Protein AF-A0A8X8BJ90-F1 (afdb_monomer_lite)

Foldseek 3Di:
DDDPCVVQPQPALCSDPPPVVVSVVLLVVLLVVLQVVCVVVVAGDDSLQSSVLSVVQSSDSVSSNVQSVVQVVVDPPDDSPRDGDDDPVLVLLLVVLVVLLPDLDVVVPPCPPSCVVCLPPCLVVSLVNNLVVDDPVVNVVLVVLSVVLVVVSVVDPDNSVSVSVSSNVSSVVSVVVVVVVVVVVVD

InterPro domains:
  IPR008921 DNA polymerase III, clamp loader complex, gamma/delta/delta subunit, C-terminal [SSF48019] (87-175)
  IPR050238 DNA Replication and Repair Clamp Loader Complex [PTHR11669] (29-159)

Radius of gyration: 20.3 Å; chains: 1; bounding box: 44×33×65 Å

Secondary structure (DSSP, 8-state):
---HHHHH--SSGGG-SS-HHHHHHHHHHHHHHHHHHHHHTT----HHHHHHHHHHTTT-HHHHHHHHHHHHHH-SS--TT---PPPHHHHHHHHHHHHHHH---GGGG--HHHHTTTTTT-HHHHHHHHHHTS-HHHHHHHHHHHHHHHHHHHHSS-HHHHHHHHHHHHHHHHHHHHHHHHHHH--

Organism: Polypterus senegalus (NCBI:txid55291)

Structure (mmCIF, N/CA/C/O back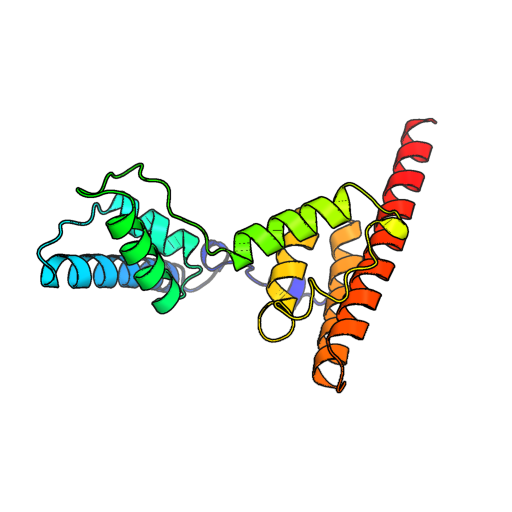bone):
data_AF-A0A8X8BJ90-F1
#
_entry.id   AF-A0A8X8BJ90-F1
#
loop_
_atom_site.group_PDB
_atom_site.id
_atom_site.type_symbol
_atom_site.label_atom_id
_atom_site.label_alt_id
_atom_site.label_comp_id
_atom_site.label_asym_id
_atom_site.label_entity_id
_atom_site.label_seq_id
_atom_site.pdbx_PDB_ins_code
_atom_site.Cartn_x
_atom_site.Cartn_y
_atom_site.Cartn_z
_atom_site.occupancy
_atom_site.B_iso_or_equiv
_atom_site.auth_seq_id
_atom_site.auth_comp_id
_atom_site.auth_asym_id
_atom_site.auth_atom_id
_atom_site.pdbx_PDB_model_num
ATOM 1 N N . MET A 1 1 ? 1.076 -14.242 -24.450 1.00 49.28 1 MET A N 1
ATOM 2 C CA . MET A 1 1 ? -0.286 -14.786 -24.260 1.00 49.28 1 MET A CA 1
ATOM 3 C C . MET A 1 1 ? -0.690 -14.531 -22.820 1.00 49.28 1 MET A C 1
ATOM 5 O O . MET A 1 1 ? -0.080 -15.107 -21.932 1.00 49.28 1 MET A O 1
ATOM 9 N N . SER A 1 2 ? -1.632 -13.627 -22.569 1.00 49.62 2 SER A N 1
ATOM 10 C CA . SER A 1 2 ? -2.204 -13.421 -21.234 1.00 49.62 2 SER A CA 1
ATOM 11 C C . SER A 1 2 ? -3.100 -14.613 -20.890 1.00 49.62 2 SER A C 1
ATOM 13 O O . SER A 1 2 ? -4.005 -14.954 -21.652 1.00 49.62 2 SER A O 1
ATOM 15 N N . LEU A 1 3 ? -2.819 -15.288 -19.773 1.00 67.62 3 LEU A N 1
ATOM 16 C CA . LEU A 1 3 ? -3.630 -16.409 -19.301 1.00 67.62 3 LEU A CA 1
ATOM 17 C C . LEU A 1 3 ? -5.024 -15.895 -18.919 1.00 67.62 3 LEU A C 1
ATOM 19 O O . LEU A 1 3 ? -5.152 -14.839 -18.302 1.00 67.62 3 LEU A O 1
ATOM 23 N N . TRP A 1 4 ? -6.076 -16.655 -19.237 1.00 61.47 4 TRP A N 1
ATOM 24 C CA . TRP A 1 4 ? -7.451 -16.304 -18.848 1.00 61.47 4 TRP A CA 1
ATOM 25 C C . TRP A 1 4 ? -7.584 -16.082 -17.334 1.00 61.47 4 TRP A C 1
ATOM 27 O O . TRP A 1 4 ? -8.343 -15.214 -16.910 1.00 61.47 4 TRP A O 1
ATOM 37 N N . LEU A 1 5 ? -6.787 -16.793 -16.527 1.00 53.03 5 LEU A N 1
ATOM 38 C CA . LEU A 1 5 ? -6.726 -16.592 -15.080 1.00 53.03 5 LEU A CA 1
ATOM 39 C C . LEU A 1 5 ? -6.325 -15.164 -14.687 1.00 53.03 5 LEU A C 1
ATOM 41 O O . LEU A 1 5 ? -6.884 -14.643 -13.731 1.00 53.03 5 LEU A O 1
ATOM 45 N N . ASP A 1 6 ? -5.412 -14.510 -15.409 1.00 55.94 6 ASP A N 1
ATOM 46 C CA . ASP A 1 6 ? -4.979 -13.147 -15.072 1.00 55.94 6 ASP A CA 1
ATOM 47 C C . ASP A 1 6 ? -6.008 -12.090 -15.487 1.00 55.94 6 ASP A C 1
ATOM 49 O O . ASP A 1 6 ? -6.094 -11.036 -14.861 1.00 55.94 6 ASP A O 1
ATOM 53 N N . LYS A 1 7 ? -6.848 -12.389 -16.488 1.00 56.25 7 LYS A N 1
ATOM 54 C CA . LYS A 1 7 ? -7.944 -11.504 -16.914 1.00 56.25 7 LYS A CA 1
ATOM 55 C C . LYS A 1 7 ? -9.068 -11.423 -15.876 1.00 56.25 7 LYS A C 1
ATOM 57 O O . LYS A 1 7 ? -9.660 -10.361 -15.712 1.00 56.25 7 LYS A O 1
ATOM 62 N N . TYR A 1 8 ? -9.347 -12.526 -15.182 1.00 59.50 8 TYR A N 1
ATOM 63 C CA . TYR A 1 8 ? -10.431 -12.629 -14.196 1.00 59.50 8 TYR A CA 1
ATOM 64 C C . TYR A 1 8 ? -9.933 -12.713 -12.746 1.00 59.50 8 TYR A C 1
ATOM 66 O O . TYR A 1 8 ? -10.734 -12.904 -11.835 1.00 59.50 8 TYR A O 1
ATOM 74 N N . ARG A 1 9 ? -8.624 -12.562 -12.496 1.00 56.19 9 ARG A N 1
ATOM 75 C CA . ARG A 1 9 ? -8.073 -12.568 -11.137 1.00 56.19 9 ARG A CA 1
ATOM 76 C C . ARG A 1 9 ? -8.609 -11.356 -10.362 1.00 56.19 9 ARG A C 1
ATOM 78 O O . ARG A 1 9 ? -8.292 -10.215 -10.716 1.00 56.19 9 ARG A O 1
ATOM 85 N N . PRO A 1 10 ? -9.345 -11.555 -9.258 1.00 55.38 10 PRO A N 1
ATOM 86 C CA . PRO A 1 10 ? -9.803 -10.442 -8.449 1.00 55.38 10 PRO A CA 1
ATOM 87 C C . PRO A 1 10 ? -8.606 -9.792 -7.741 1.00 55.38 10 PRO A C 1
ATOM 89 O O . PRO A 1 10 ? -8.021 -10.342 -6.813 1.00 55.38 10 PRO A O 1
ATOM 92 N N . SER A 1 11 ? -8.245 -8.582 -8.173 1.00 59.50 11 SER A N 1
ATOM 93 C CA . SER A 1 11 ? -7.161 -7.766 -7.589 1.00 59.50 11 SER A CA 1
ATOM 94 C C . SER A 1 11 ? -7.493 -7.223 -6.193 1.00 59.50 11 SER A C 1
ATOM 96 O O . SER A 1 11 ? -6.659 -6.619 -5.524 1.00 59.50 11 SER A O 1
ATOM 98 N N . SER A 1 12 ? -8.729 -7.404 -5.734 1.00 55.41 12 SER A N 1
ATOM 99 C CA . SER A 1 12 ? -9.211 -6.982 -4.422 1.00 55.41 12 SER A CA 1
ATOM 100 C C . SER A 1 12 ? -10.430 -7.812 -4.044 1.00 55.41 12 SER A C 1
ATOM 102 O O . SER A 1 12 ? -11.182 -8.231 -4.919 1.00 55.41 12 SER A O 1
ATOM 104 N N . LEU A 1 13 ? -10.680 -7.989 -2.744 1.00 56.53 13 LEU A N 1
ATOM 105 C CA . LEU A 1 13 ? -11.839 -8.753 -2.263 1.00 56.53 13 LEU A CA 1
ATOM 106 C C . LEU A 1 13 ? -13.190 -8.139 -2.695 1.00 56.53 13 LEU A C 1
ATOM 108 O O . LEU A 1 13 ? -14.177 -8.848 -2.811 1.00 56.53 13 LEU A O 1
ATOM 112 N N . ASN A 1 14 ? -13.223 -6.838 -3.008 1.00 58.38 14 ASN A N 1
ATOM 113 C CA . ASN A 1 14 ? -14.400 -6.170 -3.583 1.00 58.38 14 ASN A CA 1
ATOM 114 C C . ASN A 1 14 ? -14.698 -6.594 -5.032 1.00 58.38 14 ASN A C 1
ATOM 116 O O . ASN A 1 14 ? -15.817 -6.414 -5.497 1.00 58.38 14 ASN A O 1
ATOM 120 N N . LYS A 1 15 ? -13.694 -7.115 -5.745 1.00 61.72 15 LYS A N 1
ATOM 121 C CA . LYS A 1 15 ? -13.803 -7.615 -7.121 1.00 61.72 15 LYS A CA 1
ATOM 122 C C . LYS A 1 15 ? -13.999 -9.132 -7.166 1.00 61.72 15 LYS A C 1
ATOM 124 O O . LYS A 1 15 ? -13.973 -9.698 -8.249 1.00 61.72 15 LYS A O 1
ATOM 129 N N . LEU A 1 16 ? -14.129 -9.798 -6.010 1.00 61.66 16 LEU A N 1
ATOM 130 C CA . LEU A 1 16 ? -14.478 -11.213 -5.985 1.00 61.66 16 LEU A CA 1
ATOM 131 C C . LEU A 1 16 ? -15.931 -11.370 -6.445 1.00 61.66 16 LEU A C 1
ATOM 133 O O . LEU A 1 16 ? -16.857 -10.820 -5.844 1.00 61.66 16 LEU A O 1
ATOM 137 N N . ASP A 1 17 ? -16.126 -12.172 -7.484 1.00 60.16 17 ASP A N 1
ATOM 138 C CA . ASP A 1 17 ? -17.463 -12.539 -7.947 1.00 60.16 17 ASP A CA 1
ATOM 139 C C . ASP A 1 17 ? -18.152 -13.520 -6.978 1.00 60.16 17 ASP A C 1
ATOM 141 O O . ASP A 1 17 ? -19.380 -13.567 -6.908 1.00 60.16 17 ASP A O 1
ATOM 145 N N . TYR A 1 18 ? -17.365 -14.235 -6.163 1.00 59.81 18 TYR A N 1
ATOM 146 C CA . TYR A 1 18 ? -17.792 -15.276 -5.224 1.00 59.81 18 TYR A CA 1
ATOM 147 C C . TYR A 1 18 ? -17.469 -14.909 -3.758 1.00 59.81 18 TYR A C 1
ATOM 149 O O . TYR A 1 18 ? -16.575 -14.117 -3.491 1.00 59.81 18 TYR A O 1
ATOM 157 N N . HIS A 1 19 ? -18.204 -15.450 -2.778 1.00 67.62 19 HIS A N 1
ATOM 158 C CA . HIS A 1 19 ? -17.974 -15.222 -1.332 1.00 67.62 19 HIS A CA 1
ATOM 159 C C . HIS A 1 19 ? -17.880 -13.746 -0.869 1.00 67.62 19 HIS A C 1
ATOM 161 O O . HIS A 1 19 ? -17.149 -13.402 0.065 1.00 67.62 19 HIS A O 1
ATOM 167 N N . LYS A 1 20 ? -18.687 -12.862 -1.469 1.00 74.62 20 LYS A N 1
ATOM 168 C CA . LYS A 1 20 ? -18.786 -11.431 -1.105 1.00 74.62 20 LYS A CA 1
ATOM 169 C C . LYS A 1 20 ? -19.107 -11.204 0.377 1.00 74.62 20 LYS A C 1
ATOM 171 O O . LYS A 1 20 ? -18.641 -10.243 0.984 1.00 74.62 20 LYS A O 1
ATOM 176 N N . GLU A 1 21 ? -19.875 -12.111 0.968 1.00 76.81 21 GLU A N 1
ATOM 177 C CA . GLU A 1 21 ? -20.256 -12.047 2.375 1.00 76.81 21 GLU A CA 1
ATOM 178 C C . GLU A 1 21 ? -19.061 -12.286 3.305 1.00 76.81 21 GLU A C 1
ATOM 180 O O . GLU A 1 21 ? -18.802 -11.473 4.188 1.00 76.81 21 GLU A O 1
ATOM 185 N N . GLN A 1 22 ? -18.256 -13.319 3.040 1.00 77.56 22 GLN A N 1
ATOM 186 C CA . GLN A 1 22 ? -17.024 -13.600 3.789 1.00 77.56 22 GLN A CA 1
ATOM 187 C C . GLN A 1 22 ? -16.021 -12.448 3.650 1.00 77.56 22 GLN A C 1
ATOM 189 O O . GLN A 1 22 ? -15.342 -12.071 4.606 1.00 77.56 22 GLN A O 1
ATOM 194 N N . ALA A 1 23 ? -15.970 -11.835 2.465 1.00 72.75 23 ALA A N 1
ATOM 195 C CA . ALA A 1 23 ? -15.141 -10.669 2.217 1.00 72.75 23 ALA A CA 1
ATOM 196 C C . ALA A 1 23 ? -15.540 -9.450 3.059 1.00 72.75 23 ALA A C 1
ATOM 198 O O . ALA A 1 23 ? -14.677 -8.749 3.594 1.00 72.75 23 ALA A O 1
ATOM 199 N N . SER A 1 24 ? -16.846 -9.221 3.196 1.00 77.69 24 SER A N 1
ATOM 200 C CA . SER A 1 24 ? -17.405 -8.191 4.069 1.00 77.69 24 SER A CA 1
ATOM 201 C C . SER A 1 24 ? -17.147 -8.513 5.545 1.00 77.69 24 SER A C 1
ATOM 203 O O . SER A 1 24 ? -16.663 -7.666 6.296 1.00 77.69 24 SER A O 1
ATOM 205 N N . GLN A 1 25 ? -17.363 -9.769 5.948 1.00 82.12 25 GLN A N 1
ATOM 206 C CA . GLN A 1 25 ? -17.135 -10.242 7.314 1.00 82.12 25 GLN A CA 1
ATOM 207 C C . GLN A 1 25 ? -15.684 -10.040 7.763 1.00 82.12 25 GLN A C 1
ATOM 209 O O . GLN A 1 25 ? -15.459 -9.571 8.874 1.00 82.12 25 GLN A O 1
ATOM 214 N N . LEU A 1 26 ? -14.698 -10.307 6.901 1.00 79.19 26 LEU A N 1
ATOM 215 C CA . LEU A 1 26 ? -13.279 -10.083 7.206 1.00 79.19 26 LEU A CA 1
ATOM 216 C C . LEU A 1 26 ? -12.955 -8.610 7.491 1.00 79.19 26 LEU A C 1
ATOM 218 O O . LEU A 1 26 ? -12.192 -8.314 8.410 1.00 79.19 26 LEU A O 1
ATOM 222 N N . LYS A 1 27 ? -13.544 -7.674 6.738 1.00 79.75 27 LYS A N 1
ATOM 223 C CA . LYS A 1 27 ? -13.377 -6.234 7.001 1.00 79.75 27 LYS A CA 1
ATOM 224 C C . LYS A 1 27 ? -14.023 -5.827 8.322 1.00 79.75 27 LYS A C 1
ATOM 226 O O . LYS A 1 27 ? -13.410 -5.111 9.115 1.00 79.75 27 LYS A O 1
ATOM 231 N N . ASN A 1 28 ? -15.233 -6.323 8.569 1.00 85.56 28 ASN A N 1
ATOM 232 C CA . ASN A 1 28 ? -15.963 -6.056 9.805 1.00 85.56 28 ASN A CA 1
ATOM 233 C C . ASN A 1 28 ? -15.217 -6.617 11.019 1.00 85.56 28 ASN A C 1
ATOM 235 O O . ASN A 1 28 ? -15.138 -5.943 12.041 1.00 85.56 28 ASN A O 1
ATOM 239 N N . LEU A 1 29 ? -14.588 -7.788 10.886 1.00 88.25 29 LEU A N 1
ATOM 240 C CA . LEU A 1 29 ? -13.803 -8.410 11.946 1.00 88.25 29 LEU A CA 1
ATOM 241 C C . LEU A 1 29 ? -12.641 -7.517 12.395 1.00 88.25 29 LEU A C 1
ATOM 243 O O . LEU A 1 29 ? -12.452 -7.336 13.595 1.00 88.25 29 LEU A O 1
ATOM 247 N N . ILE A 1 30 ? -11.897 -6.915 11.459 1.00 88.19 30 ILE A N 1
ATOM 248 C CA . ILE A 1 30 ? -10.813 -5.978 11.800 1.00 88.19 30 ILE A CA 1
ATOM 249 C C . ILE A 1 30 ? -11.376 -4.781 12.577 1.00 88.19 30 ILE A C 1
ATOM 251 O O . ILE A 1 30 ? -10.828 -4.424 13.617 1.00 88.19 30 ILE A O 1
ATOM 255 N N . CYS A 1 31 ? -12.503 -4.213 12.138 1.00 89.94 31 CYS A N 1
ATOM 256 C CA . CYS A 1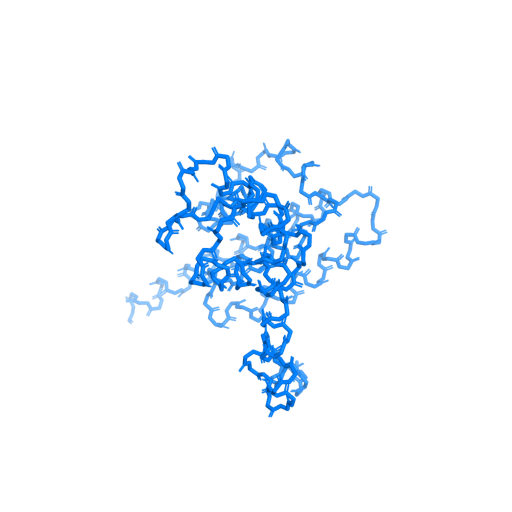 31 ? -13.160 -3.110 12.845 1.00 89.94 31 CYS A CA 1
ATOM 257 C C . CYS A 1 31 ? -13.573 -3.513 14.270 1.00 89.94 31 CYS A C 1
ATOM 259 O O . CYS A 1 31 ? -13.305 -2.785 15.224 1.00 89.94 3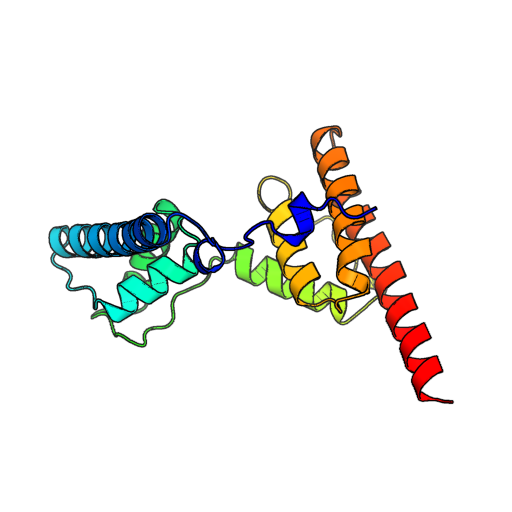1 CYS A O 1
ATOM 261 N N . THR A 1 32 ? -14.180 -4.693 14.436 1.00 89.62 32 THR A N 1
ATOM 262 C CA . THR A 1 32 ? -14.578 -5.225 15.745 1.00 89.62 32 THR A CA 1
ATOM 263 C C . THR A 1 32 ? -13.373 -5.429 16.659 1.00 89.62 32 THR A C 1
ATOM 265 O O . THR A 1 32 ? -13.435 -5.072 17.834 1.00 89.62 32 THR A O 1
ATOM 268 N N . VAL A 1 33 ? -12.264 -5.961 16.136 1.00 92.00 33 VAL A N 1
ATOM 269 C CA . VAL A 1 33 ? -11.030 -6.141 16.911 1.00 92.00 33 VAL A CA 1
ATOM 270 C C . VAL A 1 33 ? -10.464 -4.792 17.354 1.00 92.00 33 VAL A C 1
ATOM 272 O O . VAL A 1 33 ? -10.166 -4.643 18.535 1.00 92.00 33 VAL A O 1
ATOM 275 N N . LEU A 1 34 ? -10.385 -3.800 16.461 1.00 89.94 34 LEU A N 1
ATOM 276 C CA . LEU A 1 34 ? -9.911 -2.452 16.800 1.00 89.94 34 LEU A CA 1
ATOM 277 C C . LEU A 1 34 ? -10.763 -1.815 17.904 1.00 89.94 34 LEU A C 1
ATOM 279 O O . LEU A 1 34 ? -10.230 -1.372 18.918 1.00 89.94 34 LEU A O 1
ATOM 283 N N . ILE A 1 35 ? -12.091 -1.849 17.759 1.00 90.12 35 ILE A N 1
ATOM 284 C CA . ILE A 1 35 ? -13.022 -1.312 18.759 1.00 90.12 35 ILE A CA 1
ATOM 285 C C . ILE A 1 35 ? -12.855 -2.032 20.102 1.00 90.12 35 ILE A C 1
ATOM 287 O O . ILE A 1 35 ? -12.844 -1.386 21.147 1.00 90.12 35 ILE A O 1
ATOM 291 N N . ASN A 1 36 ? -12.709 -3.358 20.099 1.00 91.88 36 ASN A N 1
ATOM 292 C CA . ASN A 1 36 ? -12.531 -4.133 21.325 1.00 91.88 36 ASN A CA 1
ATOM 293 C C . ASN A 1 36 ? -11.204 -3.823 22.027 1.00 91.88 36 ASN A C 1
ATOM 295 O O . ASN A 1 36 ? -11.179 -3.755 23.253 1.00 91.88 36 ASN A O 1
ATOM 299 N N . VAL A 1 37 ? -10.117 -3.628 21.276 1.00 91.25 37 VAL A N 1
ATOM 300 C CA . VAL A 1 37 ? -8.816 -3.236 21.837 1.00 91.25 37 VAL A CA 1
ATOM 301 C C . VAL A 1 37 ? -8.898 -1.830 22.430 1.00 91.25 37 VAL A C 1
ATOM 303 O O . VAL A 1 37 ? -8.544 -1.652 23.590 1.00 91.25 37 VAL A O 1
ATOM 306 N N . CYS A 1 38 ? -9.465 -0.859 21.709 1.00 88.88 38 CYS A N 1
ATOM 307 C CA . CYS A 1 38 ? -9.659 0.493 22.237 1.00 88.88 38 CYS A CA 1
ATOM 308 C C . CYS A 1 38 ? -10.536 0.502 23.496 1.00 88.88 38 CYS A C 1
ATOM 310 O O . CYS A 1 38 ? -10.175 1.145 24.475 1.00 88.88 38 CYS A O 1
ATOM 312 N N . LYS A 1 39 ? -11.630 -0.273 23.519 1.00 90.56 39 LYS A N 1
ATOM 313 C CA . LYS A 1 39 ? -12.489 -0.415 24.707 1.00 90.56 39 LYS A CA 1
ATOM 314 C C . LYS A 1 39 ? -11.734 -0.964 25.918 1.00 90.56 39 LYS A C 1
ATOM 316 O O . LYS A 1 39 ? -11.974 -0.494 27.025 1.00 90.56 39 LYS A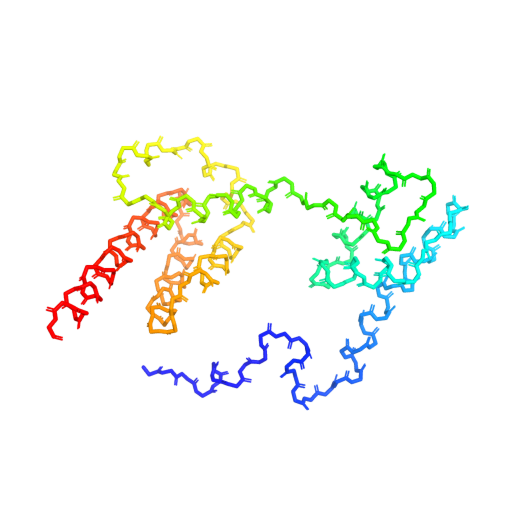 O 1
ATOM 321 N N . LYS A 1 40 ? -10.838 -1.941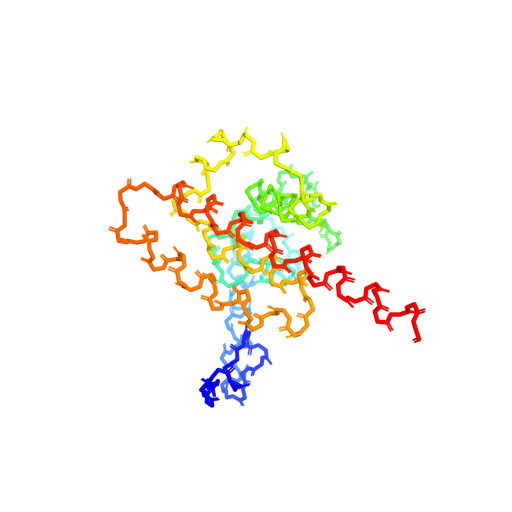 25.727 1.00 90.25 40 LYS A N 1
ATOM 322 C CA . LYS A 1 40 ? -9.998 -2.490 26.810 1.00 90.25 40 LYS A CA 1
ATOM 323 C C . LYS A 1 40 ? -9.028 -1.453 27.378 1.00 90.25 40 LYS A C 1
ATOM 325 O O . LYS A 1 40 ? -8.777 -1.469 28.574 1.00 90.25 40 LYS A O 1
ATOM 330 N N . GLU A 1 41 ? -8.562 -0.536 26.540 1.00 88.69 41 GLU A N 1
ATOM 331 C CA . GLU A 1 41 ? -7.718 0.602 26.927 1.00 88.69 41 GLU A CA 1
ATOM 332 C C . GLU A 1 41 ? -8.527 1.814 27.438 1.00 88.69 41 GLU A C 1
ATOM 334 O O . GLU A 1 41 ? -7.967 2.879 27.685 1.00 88.69 41 GLU A O 1
ATOM 339 N N . GLY A 1 42 ? -9.855 1.698 27.578 1.00 86.62 42 GLY A N 1
ATOM 340 C CA . GLY A 1 42 ? -10.725 2.796 28.021 1.00 86.62 42 GLY A CA 1
ATOM 341 C C . GLY A 1 42 ? -10.946 3.900 26.977 1.00 86.62 42 GLY A C 1
ATOM 342 O O . GLY A 1 42 ? -11.418 4.985 27.309 1.00 86.62 42 GLY A O 1
ATOM 343 N N . LEU A 1 43 ? -10.621 3.637 25.710 1.00 87.56 43 LEU A N 1
ATOM 344 C CA . LEU A 1 43 ? -10.733 4.573 24.594 1.00 87.56 43 LEU A CA 1
ATOM 345 C C . LEU A 1 43 ? -11.979 4.274 23.744 1.00 87.56 43 LEU A C 1
ATOM 347 O O . LEU A 1 43 ? -12.317 3.120 23.478 1.00 87.56 43 LEU A O 1
ATOM 351 N N . SER A 1 44 ? -12.637 5.325 23.249 1.00 87.31 44 SER A N 1
ATOM 352 C CA . SER A 1 44 ? -13.765 5.202 22.317 1.00 87.31 44 SER A CA 1
ATOM 353 C C . SER A 1 44 ? -13.307 5.480 20.888 1.00 87.31 44 SER A C 1
ATOM 355 O O . SER A 1 44 ? -13.012 6.624 20.547 1.00 87.31 44 SER A O 1
ATOM 357 N N . LEU A 1 45 ? -13.230 4.436 20.058 1.00 87.12 45 LEU A N 1
ATOM 358 C CA . LEU A 1 45 ? -12.868 4.545 18.643 1.00 87.12 45 LEU A CA 1
ATOM 359 C C . LEU A 1 45 ? -14.132 4.722 17.777 1.00 87.12 45 LEU A C 1
ATOM 361 O O . LEU A 1 45 ? -14.990 3.833 17.789 1.00 87.12 45 LEU A O 1
ATOM 365 N N . PRO A 1 46 ? -14.251 5.811 16.993 1.00 91.00 46 PRO A N 1
ATOM 366 C CA . PRO A 1 46 ? -15.346 5.992 16.045 1.00 91.00 46 PRO A CA 1
ATOM 367 C C . PRO A 1 46 ? -15.378 4.883 14.985 1.00 91.00 46 PRO A C 1
ATOM 369 O O . PRO A 1 46 ? -14.342 4.506 14.433 1.00 91.00 46 PRO A O 1
ATOM 372 N N . ALA A 1 47 ? -16.576 4.396 14.647 1.00 88.62 47 ALA A N 1
ATOM 373 C CA . ALA A 1 47 ? -16.751 3.326 13.660 1.00 88.62 47 ALA A CA 1
ATOM 374 C C . ALA A 1 47 ? -16.237 3.716 12.261 1.00 88.62 47 ALA A C 1
ATOM 376 O O . ALA A 1 47 ? -15.625 2.893 11.580 1.00 88.62 47 ALA A O 1
ATOM 377 N N . GLU A 1 48 ? -16.417 4.979 11.864 1.00 89.88 48 GLU A N 1
ATOM 378 C CA . GLU A 1 48 ? -15.916 5.503 10.587 1.00 89.88 48 GLU A CA 1
ATOM 379 C C . GLU A 1 48 ? -14.385 5.454 10.509 1.00 89.88 48 GLU A C 1
ATOM 381 O O . GLU A 1 48 ? -13.826 4.994 9.512 1.00 89.88 48 GLU A O 1
ATOM 386 N N . LEU A 1 49 ? -13.692 5.838 11.589 1.00 88.81 49 LEU A N 1
ATOM 387 C CA . LEU A 1 49 ? -12.232 5.762 11.651 1.00 88.81 49 LEU A CA 1
ATOM 388 C C . LEU A 1 49 ? -11.754 4.301 11.627 1.00 88.81 49 LEU A C 1
ATOM 390 O O . LEU A 1 49 ? -10.827 3.968 10.890 1.00 88.81 49 LEU A O 1
ATOM 394 N N . ALA A 1 50 ? -12.424 3.405 12.359 1.00 89.88 50 ALA A N 1
ATOM 395 C CA . ALA A 1 50 ? -12.111 1.974 12.342 1.00 89.88 50 ALA A CA 1
ATOM 396 C C . ALA A 1 50 ? -12.235 1.372 10.931 1.00 89.88 50 ALA A C 1
ATOM 398 O O . ALA A 1 50 ? -11.378 0.589 10.514 1.00 89.88 50 ALA A O 1
ATOM 399 N N . LYS A 1 51 ? -13.262 1.778 10.174 1.00 89.69 51 LYS A N 1
ATOM 400 C CA . LYS A 1 51 ? -13.469 1.351 8.787 1.00 89.69 51 LYS A CA 1
ATOM 401 C C . LYS A 1 51 ? -12.371 1.876 7.861 1.00 89.69 51 LYS A C 1
ATOM 403 O O . LYS A 1 51 ? -11.803 1.088 7.106 1.00 89.69 51 LYS A O 1
ATOM 408 N N . LYS A 1 52 ? -12.008 3.161 7.972 1.00 89.50 52 LYS A N 1
ATOM 409 C CA . LYS A 1 52 ? -10.892 3.759 7.216 1.00 89.50 52 LYS A CA 1
ATOM 410 C C . LYS A 1 52 ? -9.568 3.026 7.495 1.00 89.50 52 LYS A C 1
ATOM 412 O O . LYS A 1 52 ? -8.844 2.689 6.557 1.00 89.50 52 LYS A O 1
ATOM 417 N N . ILE A 1 53 ? -9.272 2.702 8.760 1.00 88.50 53 ILE A N 1
ATOM 418 C CA . ILE A 1 53 ? -8.075 1.929 9.145 1.00 88.50 53 ILE A CA 1
ATOM 419 C C . ILE A 1 53 ? -8.133 0.510 8.569 1.00 88.50 53 ILE A C 1
ATOM 421 O O . ILE A 1 53 ? -7.149 0.032 8.002 1.00 88.50 53 ILE A O 1
ATOM 425 N N . ALA A 1 54 ? -9.278 -0.171 8.666 1.00 88.94 54 ALA A N 1
ATOM 426 C CA . ALA A 1 54 ? -9.442 -1.513 8.114 1.00 88.94 54 ALA A CA 1
ATOM 427 C C . ALA A 1 54 ? -9.200 -1.540 6.594 1.00 88.94 54 ALA A C 1
ATOM 429 O O . ALA A 1 54 ? -8.542 -2.457 6.098 1.00 88.94 54 ALA A O 1
ATOM 430 N N . GLU A 1 55 ? -9.652 -0.517 5.866 1.00 86.38 55 GLU A N 1
ATOM 431 C CA . GLU A 1 55 ? -9.408 -0.366 4.429 1.00 86.38 55 GLU A CA 1
ATOM 432 C C . GLU A 1 55 ? -7.930 -0.077 4.113 1.00 86.38 55 GLU A C 1
ATOM 434 O O . GLU A 1 55 ? -7.329 -0.824 3.335 1.00 86.38 55 GLU A O 1
ATOM 439 N N . LYS A 1 56 ? -7.305 0.917 4.768 1.00 85.31 56 LYS A N 1
ATOM 440 C CA . LYS A 1 56 ? -5.877 1.256 4.568 1.00 85.31 56 LYS A CA 1
ATOM 441 C C . LYS A 1 56 ? -4.915 0.136 4.992 1.00 85.31 56 LYS A C 1
ATOM 443 O O . LYS A 1 56 ? -3.822 0.001 4.439 1.00 85.31 56 LYS A O 1
ATOM 448 N N . SER A 1 57 ? -5.301 -0.699 5.957 1.00 84.31 57 SER A N 1
ATOM 449 C CA . SER A 1 57 ? -4.460 -1.796 6.455 1.00 84.31 57 SER A CA 1
ATOM 450 C C . SER A 1 57 ? -4.242 -2.927 5.442 1.00 84.31 57 SER A C 1
ATOM 452 O O . SER A 1 57 ? -3.405 -3.801 5.670 1.00 84.31 57 SER A O 1
ATOM 454 N N . GLY A 1 58 ? -5.009 -2.971 4.345 1.00 80.38 58 GLY A N 1
ATOM 455 C CA . GLY A 1 58 ? -4.884 -4.020 3.328 1.00 80.38 58 GLY A CA 1
ATOM 456 C C . GLY A 1 58 ? -5.276 -5.420 3.816 1.00 80.38 58 GLY A C 1
ATOM 457 O O . GLY A 1 58 ? -4.919 -6.408 3.171 1.00 80.38 58 GLY A O 1
ATOM 458 N N . ARG A 1 59 ? -6.048 -5.513 4.912 1.00 78.69 59 ARG A N 1
ATOM 459 C CA . ARG A 1 59 ? -6.396 -6.748 5.650 1.00 78.69 59 ARG A CA 1
ATOM 460 C C . ARG A 1 59 ? -5.251 -7.322 6.495 1.00 78.69 59 ARG A C 1
ATOM 462 O O . ARG A 1 59 ? -5.297 -8.488 6.878 1.00 78.69 59 ARG A O 1
ATOM 469 N N . ASN A 1 60 ? -4.239 -6.518 6.817 1.00 83.06 60 ASN A N 1
ATOM 470 C CA . ASN A 1 60 ? -3.202 -6.889 7.773 1.00 83.06 60 ASN A CA 1
ATOM 471 C C . ASN A 1 60 ? -3.572 -6.368 9.169 1.00 83.06 60 ASN A C 1
ATOM 473 O O . ASN A 1 60 ? -3.494 -5.170 9.439 1.00 83.06 60 ASN A O 1
ATOM 477 N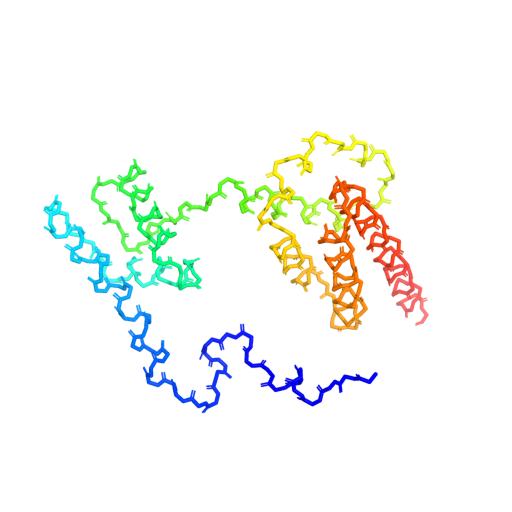 N . LEU A 1 61 ? -3.958 -7.277 10.070 1.00 85.81 61 LEU A N 1
ATOM 478 C CA . LEU A 1 61 ? -4.400 -6.915 11.419 1.00 85.81 61 LEU A CA 1
ATOM 479 C C . LEU A 1 61 ? -3.298 -6.232 12.243 1.00 85.81 61 LEU A C 1
ATOM 481 O O . LEU A 1 61 ? -3.578 -5.288 12.977 1.00 85.81 61 LEU A O 1
ATOM 485 N N . ARG A 1 62 ? -2.040 -6.666 12.097 1.00 86.06 62 ARG A N 1
ATOM 486 C CA . ARG A 1 62 ? -0.908 -6.038 12.792 1.00 86.06 62 ARG A CA 1
ATOM 487 C C . ARG A 1 62 ? -0.717 -4.601 12.315 1.00 86.06 62 ARG A C 1
ATOM 489 O O . ARG A 1 62 ? -0.573 -3.704 13.139 1.00 86.06 62 ARG A O 1
ATOM 496 N N . LYS A 1 63 ? -0.779 -4.383 10.997 1.00 85.12 63 LYS A N 1
ATOM 497 C CA . LYS A 1 63 ? -0.724 -3.043 10.398 1.00 85.12 63 LYS A CA 1
ATOM 498 C C . LYS A 1 63 ? -1.878 -2.168 10.901 1.00 85.12 63 LYS A C 1
ATOM 500 O O . LYS A 1 63 ? -1.640 -1.033 11.290 1.00 85.12 63 LYS A O 1
ATOM 505 N N . ALA A 1 64 ? -3.097 -2.709 10.961 1.00 88.50 64 ALA A N 1
ATOM 506 C CA . ALA A 1 64 ? -4.273 -1.996 11.464 1.00 88.50 64 ALA A CA 1
ATOM 507 C C . ALA A 1 64 ? -4.117 -1.545 12.929 1.00 88.50 64 ALA A C 1
ATOM 509 O O . ALA A 1 64 ? -4.435 -0.405 13.255 1.00 88.50 64 ALA A O 1
ATOM 510 N N . LEU A 1 65 ? -3.602 -2.417 13.804 1.00 89.38 65 LEU A N 1
ATOM 511 C CA . LEU A 1 65 ? -3.359 -2.088 15.214 1.00 89.38 65 LEU A CA 1
ATOM 512 C C . LEU A 1 65 ? -2.302 -0.988 15.366 1.00 89.38 65 LEU A C 1
ATOM 514 O O . LEU A 1 65 ? -2.536 -0.021 16.084 1.00 89.38 65 LEU A O 1
ATOM 518 N N . LEU A 1 66 ? -1.187 -1.098 14.638 1.00 89.38 66 LEU A N 1
ATOM 519 C CA . LEU A 1 66 ? -0.132 -0.079 14.640 1.00 89.38 66 LEU A CA 1
ATOM 520 C C . LEU A 1 66 ? -0.637 1.270 14.107 1.00 89.38 66 LEU A C 1
ATOM 522 O O . LEU A 1 66 ? -0.336 2.310 14.684 1.00 89.38 66 LEU A O 1
ATOM 526 N N . MET A 1 67 ? -1.453 1.262 13.049 1.00 89.19 67 MET A N 1
ATOM 527 C CA . MET A 1 67 ? -2.102 2.471 12.527 1.00 89.19 67 MET A CA 1
ATOM 528 C C . MET A 1 67 ? -3.035 3.109 13.561 1.00 89.19 67 MET A C 1
ATOM 530 O O . MET A 1 67 ? -3.026 4.326 13.728 1.00 89.19 67 MET A O 1
ATOM 534 N N . CYS A 1 68 ? -3.813 2.301 14.284 1.00 88.81 68 CYS A N 1
ATOM 535 C CA . CYS A 1 68 ? -4.693 2.783 15.348 1.00 88.81 68 CYS A CA 1
ATOM 536 C C . CYS A 1 68 ? -3.904 3.410 16.507 1.00 88.81 68 CYS A C 1
ATOM 538 O O . CYS A 1 68 ? -4.303 4.443 17.046 1.00 88.81 68 CYS A O 1
ATOM 540 N N . GLU A 1 69 ? -2.774 2.812 16.882 1.00 88.25 69 GLU A N 1
ATOM 541 C CA . GLU A 1 69 ? -1.892 3.357 17.911 1.00 88.25 69 GLU A CA 1
ATOM 542 C C . GLU A 1 69 ? -1.237 4.669 17.465 1.00 88.25 69 GLU A C 1
ATOM 544 O O . GLU A 1 69 ? -1.217 5.636 18.224 1.00 88.25 69 GLU A O 1
ATOM 549 N N . ALA A 1 70 ? -0.786 4.749 16.214 1.00 87.69 70 ALA A N 1
ATOM 550 C CA . ALA A 1 70 ? -0.253 5.982 15.650 1.00 87.69 70 ALA A CA 1
ATOM 551 C C . ALA A 1 70 ? -1.311 7.104 15.613 1.00 87.69 70 ALA A C 1
ATOM 553 O O . ALA A 1 70 ? -1.006 8.240 15.975 1.00 87.69 70 ALA A O 1
ATOM 554 N N . CYS A 1 71 ? -2.571 6.783 15.287 1.00 88.31 71 CYS A N 1
ATOM 555 C CA . CYS A 1 71 ? -3.681 7.739 15.376 1.00 88.31 71 CYS A CA 1
ATOM 556 C C . CYS A 1 71 ? -3.863 8.256 16.814 1.00 88.31 71 CYS A C 1
ATOM 558 O O . CYS A 1 71 ? -4.021 9.457 17.022 1.00 88.31 71 CYS A O 1
ATOM 560 N N . ARG A 1 72 ? -3.787 7.369 17.817 1.00 86.31 72 ARG A N 1
ATOM 561 C CA . ARG A 1 72 ? -3.886 7.748 19.237 1.00 86.31 72 ARG A CA 1
ATOM 562 C C . ARG A 1 72 ? -2.781 8.722 19.651 1.00 86.31 72 ARG A C 1
ATOM 564 O O . ARG A 1 72 ? -3.042 9.638 20.422 1.00 86.31 72 ARG A O 1
ATOM 571 N N . VAL A 1 73 ? -1.553 8.503 19.178 1.00 87.94 73 VAL A N 1
ATOM 572 C CA . VAL A 1 73 ? -0.393 9.355 19.497 1.00 87.94 73 VAL A CA 1
ATOM 573 C C . VAL A 1 73 ? -0.510 10.732 18.842 1.00 87.94 73 VAL A C 1
ATOM 575 O O . VAL A 1 73 ? -0.110 11.722 19.446 1.00 87.94 73 VAL A O 1
ATOM 578 N N . GLN A 1 74 ? -1.069 10.812 17.633 1.00 86.00 74 GLN A N 1
ATOM 579 C CA . GLN A 1 74 ? -1.250 12.084 16.931 1.00 86.00 74 GLN A CA 1
ATOM 580 C C . GLN A 1 74 ? -2.335 12.965 17.546 1.00 86.00 74 GLN A C 1
ATOM 582 O O . GLN A 1 74 ? -2.134 14.168 17.699 1.00 86.00 74 GLN A O 1
ATOM 587 N N . GLN A 1 75 ? -3.493 12.385 17.861 1.00 83.50 75 GLN A N 1
ATOM 588 C CA . GLN A 1 75 ? -4.630 13.142 18.363 1.00 83.50 75 GLN A CA 1
ATOM 589 C C . GLN A 1 75 ? -5.514 12.274 19.257 1.00 83.50 75 GLN A C 1
ATOM 591 O O . GLN A 1 75 ? -5.974 11.201 18.867 1.00 83.50 75 GLN A O 1
ATOM 596 N N . LEU A 1 76 ? -5.815 12.802 20.443 1.00 83.62 76 LEU A N 1
ATOM 597 C CA . LEU A 1 76 ? -6.822 12.261 21.343 1.00 83.62 76 LEU A CA 1
ATOM 598 C C . LEU A 1 76 ? -7.679 13.415 21.892 1.00 83.62 76 LEU A C 1
ATOM 600 O O . LEU A 1 76 ? -7.105 14.421 22.314 1.00 83.62 76 LEU A O 1
ATOM 604 N N . PRO A 1 77 ? -9.023 13.304 21.924 1.00 83.56 77 PRO A N 1
ATOM 605 C CA . PRO A 1 77 ? -9.865 12.172 21.511 1.00 83.56 77 PRO A CA 1
ATOM 606 C C . PRO A 1 77 ? -9.899 11.948 19.990 1.00 83.56 77 PRO A C 1
ATOM 608 O O . PRO A 1 77 ? -9.668 12.871 19.211 1.00 83.56 77 PRO A O 1
ATOM 611 N N . PHE A 1 78 ? -10.190 10.709 19.575 1.00 87.88 78 PHE A N 1
ATOM 612 C CA . PHE A 1 78 ? -10.279 10.334 18.161 1.00 87.88 78 PHE A CA 1
ATOM 613 C C . PHE A 1 78 ? -11.353 11.145 17.423 1.00 87.88 78 PHE A C 1
ATOM 615 O O . PHE A 1 78 ? -12.461 11.326 17.931 1.00 87.88 78 PHE A O 1
ATOM 622 N N . SER A 1 79 ? -11.052 11.549 16.188 1.00 86.62 79 SER A N 1
ATOM 623 C CA . SER A 1 79 ? -12.017 12.155 15.262 1.00 86.62 79 SER A CA 1
ATOM 624 C C . SER A 1 79 ? -12.363 11.187 14.127 1.00 86.62 79 SER A C 1
ATOM 626 O O . SER A 1 79 ? -11.522 10.403 13.693 1.00 86.62 79 SER A O 1
ATOM 628 N N . ALA A 1 80 ? -13.594 11.242 13.610 1.00 85.25 80 ALA A N 1
ATOM 629 C CA . ALA A 1 80 ? -14.003 10.433 12.457 1.00 85.25 80 ALA A CA 1
ATOM 630 C C . ALA A 1 80 ? -13.223 10.793 11.174 1.00 85.25 80 ALA A C 1
ATOM 632 O O . ALA A 1 80 ? -12.994 9.931 10.322 1.00 85.25 80 ALA A O 1
ATOM 633 N N . ASP A 1 81 ? -12.778 12.048 11.064 1.00 84.50 81 ASP A N 1
ATOM 634 C CA . ASP A 1 81 ? -12.042 12.595 9.915 1.00 84.50 81 ASP A CA 1
ATOM 635 C C . ASP A 1 81 ? -10.549 12.772 10.173 1.00 84.50 81 ASP A C 1
ATOM 637 O O . ASP A 1 81 ? -9.860 13.465 9.430 1.00 84.50 81 ASP A O 1
ATOM 641 N N . GLN A 1 82 ? -10.039 12.123 11.216 1.00 83.62 82 GLN A N 1
ATOM 642 C CA . GLN A 1 82 ? -8.613 12.100 11.487 1.00 83.62 82 GLN A CA 1
ATOM 643 C C . GLN A 1 82 ? -7.850 11.457 10.320 1.00 83.62 82 GLN A C 1
ATOM 645 O O . GLN A 1 82 ? -8.250 10.405 9.806 1.00 83.62 82 GLN A O 1
ATOM 650 N N . ASP A 1 83 ? -6.742 12.083 9.925 1.00 84.62 83 ASP A N 1
ATOM 651 C CA . ASP A 1 83 ? -5.843 11.491 8.944 1.00 84.62 83 ASP A CA 1
ATOM 652 C C . ASP A 1 83 ? -5.089 10.307 9.560 1.00 84.62 83 ASP A C 1
ATOM 654 O O . ASP A 1 83 ? -4.662 10.343 10.714 1.00 84.62 83 ASP A O 1
ATOM 658 N N . ILE A 1 84 ? -4.966 9.228 8.790 1.00 85.62 84 ILE A N 1
ATOM 659 C CA . ILE A 1 84 ? -4.302 8.009 9.251 1.00 85.62 84 ILE A CA 1
ATOM 660 C C . ILE A 1 84 ? -2.851 8.078 8.783 1.00 85.62 84 ILE A C 1
ATOM 662 O O . ILE A 1 84 ? -2.643 7.982 7.564 1.00 85.62 84 ILE A O 1
ATOM 666 N N . PRO A 1 85 ? -1.874 8.160 9.708 1.00 81.38 85 PRO A N 1
ATOM 667 C CA . PRO A 1 85 ? -0.469 8.195 9.350 1.00 81.38 85 PRO A CA 1
ATOM 668 C C . PRO A 1 85 ? -0.096 6.959 8.547 1.00 81.38 85 PRO A C 1
ATOM 670 O O . PRO A 1 85 ? -0.361 5.818 8.938 1.00 81.38 85 PRO A O 1
ATOM 673 N N . GLU A 1 86 ? 0.536 7.207 7.412 1.00 76.81 86 GLU A N 1
ATOM 674 C CA . GLU A 1 86 ? 1.148 6.166 6.607 1.00 76.81 86 GLU A CA 1
ATOM 675 C C . GLU A 1 86 ? 2.530 5.855 7.163 1.00 76.81 86 GLU A C 1
ATOM 677 O O . GLU A 1 86 ? 3.202 6.708 7.739 1.00 76.81 86 GLU A O 1
ATOM 682 N N . THR A 1 87 ? 2.956 4.605 7.032 1.00 74.12 87 THR A N 1
ATOM 683 C CA . THR A 1 87 ? 4.279 4.209 7.512 1.00 74.12 87 THR A CA 1
ATOM 684 C C . THR A 1 87 ? 5.368 4.871 6.673 1.00 74.12 87 THR A C 1
ATOM 686 O O . THR A 1 87 ? 5.238 4.927 5.450 1.00 74.12 87 THR A O 1
ATOM 689 N N . ASP A 1 88 ? 6.475 5.276 7.300 1.00 69.06 88 ASP A N 1
ATOM 690 C CA . ASP A 1 88 ? 7.587 5.969 6.627 1.00 69.06 88 ASP A CA 1
ATOM 691 C C . ASP A 1 88 ? 8.080 5.248 5.366 1.00 69.06 88 ASP A C 1
ATOM 693 O O . ASP A 1 88 ? 8.429 5.883 4.374 1.00 69.06 88 ASP A O 1
ATOM 697 N N . TRP A 1 89 ? 8.086 3.910 5.373 1.00 70.19 89 TRP A N 1
ATOM 698 C CA . TRP A 1 89 ? 8.504 3.123 4.215 1.00 70.19 89 TRP A CA 1
ATOM 699 C C . TRP A 1 89 ? 7.515 3.205 3.043 1.00 70.19 89 TRP A C 1
ATOM 701 O O . TRP A 1 89 ? 7.967 3.166 1.905 1.00 70.19 89 TRP A O 1
ATOM 711 N N . GLU A 1 90 ? 6.206 3.355 3.283 1.00 72.12 90 GLU A N 1
ATOM 712 C CA . GLU A 1 90 ? 5.184 3.517 2.231 1.00 72.12 90 GLU A CA 1
ATOM 713 C C . GLU A 1 90 ? 5.291 4.891 1.574 1.00 72.12 90 GLU A C 1
ATOM 715 O O . GLU A 1 90 ? 5.291 4.992 0.346 1.00 72.12 90 GLU A O 1
ATOM 720 N N . VAL A 1 91 ? 5.457 5.938 2.386 1.00 78.19 91 VAL A N 1
ATOM 721 C CA . VAL A 1 91 ? 5.690 7.305 1.898 1.00 78.19 91 VAL A CA 1
ATOM 722 C C . VAL A 1 91 ? 6.964 7.344 1.064 1.00 78.19 91 VAL A C 1
ATOM 724 O O . VAL A 1 91 ? 6.955 7.788 -0.081 1.00 78.19 91 VAL A O 1
ATOM 727 N N . TYR A 1 92 ? 8.044 6.780 1.597 1.00 70.06 92 TYR A N 1
ATOM 728 C CA . TYR A 1 92 ? 9.323 6.711 0.912 1.00 70.06 92 TYR A CA 1
ATOM 729 C C . TYR A 1 92 ? 9.261 5.918 -0.404 1.00 70.06 92 TYR A C 1
ATOM 731 O O . TYR A 1 92 ? 9.892 6.297 -1.396 1.00 70.06 92 TYR A O 1
ATOM 739 N N . LEU A 1 93 ? 8.482 4.834 -0.448 1.00 72.94 93 LEU A N 1
ATOM 740 C CA . LEU A 1 93 ? 8.247 4.047 -1.658 1.00 72.94 93 LEU A CA 1
ATOM 741 C C . LEU A 1 93 ? 7.526 4.868 -2.728 1.00 72.94 93 LEU A C 1
ATOM 743 O O . LEU A 1 93 ? 7.944 4.868 -3.886 1.00 72.94 93 LEU A O 1
ATOM 747 N N . ARG A 1 94 ? 6.479 5.597 -2.329 1.00 76.06 94 ARG A N 1
ATOM 748 C CA . ARG A 1 94 ? 5.694 6.464 -3.212 1.00 76.06 94 ARG A CA 1
ATOM 749 C C . ARG A 1 94 ? 6.513 7.619 -3.752 1.00 76.06 94 ARG A C 1
ATOM 751 O O . ARG A 1 94 ? 6.509 7.868 -4.954 1.00 76.06 94 ARG A O 1
ATOM 758 N N . GLU A 1 95 ? 7.265 8.291 -2.890 1.00 78.06 95 GLU A N 1
ATOM 759 C CA . GLU A 1 95 ? 8.198 9.339 -3.303 1.00 78.06 95 GLU A CA 1
ATOM 760 C C . GLU A 1 95 ? 9.246 8.801 -4.278 1.00 78.06 95 GLU A C 1
ATOM 762 O O . GLU A 1 95 ? 9.563 9.454 -5.272 1.00 78.06 95 GLU A O 1
ATOM 767 N N . THR A 1 96 ? 9.749 7.587 -4.038 1.00 74.50 96 THR A N 1
ATOM 768 C CA . THR A 1 96 ? 10.694 6.923 -4.942 1.00 74.50 96 THR A CA 1
ATOM 769 C C . THR A 1 96 ? 10.048 6.618 -6.293 1.00 74.50 96 THR A C 1
ATOM 771 O O . THR A 1 96 ? 10.635 6.936 -7.324 1.00 74.50 96 THR A O 1
ATOM 774 N N . ALA A 1 97 ? 8.831 6.069 -6.318 1.00 74.75 97 ALA A N 1
ATOM 775 C CA . ALA A 1 97 ? 8.093 5.802 -7.552 1.00 74.75 97 ALA A CA 1
ATOM 776 C C . ALA A 1 97 ? 7.827 7.091 -8.351 1.00 74.75 97 ALA A C 1
ATOM 778 O O . ALA A 1 97 ? 8.090 7.141 -9.552 1.00 74.75 97 ALA A O 1
ATOM 779 N N . ASN A 1 98 ? 7.401 8.165 -7.683 1.00 78.69 98 ASN A N 1
ATOM 780 C CA . ASN A 1 98 ? 7.186 9.468 -8.315 1.00 78.69 98 ASN A CA 1
ATOM 781 C C . ASN A 1 98 ? 8.496 10.069 -8.851 1.00 78.69 98 ASN A C 1
ATOM 783 O O . ASN A 1 98 ? 8.524 10.653 -9.936 1.00 78.69 98 ASN A O 1
ATOM 787 N N . ALA A 1 99 ? 9.609 9.896 -8.134 1.00 75.94 99 ALA A N 1
ATOM 788 C CA . ALA A 1 99 ? 10.928 10.313 -8.603 1.00 75.94 99 ALA A CA 1
ATOM 789 C C . ALA A 1 99 ? 11.389 9.526 -9.846 1.00 75.94 99 ALA A C 1
ATOM 791 O O . ALA A 1 99 ? 11.991 10.109 -10.745 1.00 75.94 99 ALA A O 1
ATOM 792 N N . ILE A 1 100 ? 11.090 8.223 -9.922 1.00 75.94 100 ILE A N 1
ATOM 793 C CA . ILE A 1 100 ? 11.364 7.379 -11.101 1.00 75.94 100 ILE A CA 1
ATOM 794 C C . ILE A 1 100 ? 10.594 7.886 -12.330 1.00 75.94 100 ILE A C 1
ATOM 796 O O . ILE A 1 100 ? 11.156 7.965 -13.422 1.00 75.94 100 ILE A O 1
ATOM 800 N N . VAL A 1 101 ? 9.317 8.234 -12.157 1.00 75.19 101 VAL A N 1
ATOM 801 C CA . VAL A 1 101 ? 8.440 8.677 -13.254 1.00 75.19 101 VAL A CA 1
ATOM 802 C C . VAL A 1 101 ? 8.758 10.106 -13.713 1.00 75.19 101 VAL A C 1
ATOM 804 O O . VAL A 1 101 ? 8.661 10.408 -14.899 1.00 75.19 101 VAL A O 1
ATOM 807 N N . SER A 1 102 ? 9.158 10.990 -12.797 1.00 75.06 102 SER A N 1
ATOM 808 C CA . SER A 1 102 ? 9.401 12.409 -13.100 1.00 75.06 102 SER A CA 1
ATOM 809 C C . SER A 1 102 ? 10.731 12.701 -13.798 1.00 75.06 102 SER A C 1
ATOM 811 O O . SER A 1 102 ? 10.806 13.671 -14.549 1.00 75.06 102 SER A O 1
ATOM 813 N N . GLN A 1 103 ? 11.790 11.914 -13.567 1.00 68.00 103 GLN A N 1
ATOM 814 C CA . GLN A 1 103 ? 13.104 12.202 -14.147 1.00 68.00 103 GLN A CA 1
ATOM 815 C C . GLN A 1 103 ? 13.878 10.930 -14.521 1.00 68.00 103 GLN A C 1
ATOM 817 O O . GLN A 1 103 ? 14.356 10.197 -13.658 1.00 68.00 103 GLN A O 1
ATOM 822 N N . GLN A 1 104 ? 14.102 10.724 -15.822 1.00 64.75 104 GLN A N 1
ATOM 823 C CA . GLN A 1 104 ? 14.837 9.579 -16.381 1.00 64.75 104 GLN A CA 1
ATOM 824 C C . GLN A 1 104 ? 16.326 9.898 -16.636 1.00 64.75 104 GLN A C 1
ATOM 826 O O . GLN A 1 104 ? 16.848 9.618 -17.717 1.00 64.75 104 GLN A O 1
ATOM 831 N N . SER A 1 105 ? 17.027 10.526 -15.679 1.00 61.06 105 SER A N 1
ATOM 832 C CA . SER A 1 105 ? 18.455 10.871 -15.822 1.00 61.06 105 SER A CA 1
ATOM 833 C C . SER A 1 105 ? 19.380 9.945 -15.003 1.00 61.06 105 SER A C 1
ATOM 835 O O . SER A 1 105 ? 19.095 9.675 -13.833 1.00 61.06 105 SER A O 1
ATOM 837 N N . PRO A 1 106 ? 20.534 9.503 -15.552 1.00 54.12 106 PRO A N 1
ATOM 838 C CA . PRO A 1 106 ? 21.478 8.625 -14.842 1.00 54.12 106 PRO A CA 1
ATOM 839 C C . PRO A 1 106 ? 22.060 9.250 -13.564 1.00 54.12 106 PRO A C 1
ATOM 841 O O . PRO A 1 106 ? 22.359 8.552 -12.601 1.00 54.12 106 PRO A O 1
ATOM 844 N N . GLN A 1 107 ? 22.196 10.582 -13.534 1.00 52.16 107 GLN A N 1
ATOM 845 C CA . GLN A 1 107 ? 22.797 11.321 -12.417 1.00 52.16 107 GLN A CA 1
ATOM 846 C C . GLN A 1 107 ? 21.935 11.322 -11.149 1.00 52.16 107 GLN A C 1
ATOM 848 O O . GLN A 1 107 ? 22.470 11.433 -10.049 1.00 52.16 107 GLN A O 1
ATOM 853 N N . ARG A 1 108 ? 20.612 11.162 -11.273 1.00 53.81 108 ARG A N 1
ATOM 854 C CA . ARG A 1 108 ? 19.724 11.036 -10.108 1.00 53.81 108 ARG A CA 1
ATOM 855 C C . ARG A 1 108 ? 19.901 9.676 -9.413 1.00 53.81 108 ARG A C 1
ATOM 857 O O . ARG A 1 108 ? 19.533 9.563 -8.251 1.00 53.81 108 ARG A O 1
ATOM 864 N N . TYR A 1 109 ? 20.486 8.681 -10.096 1.00 52.06 109 TYR A N 1
ATOM 865 C CA . TYR A 1 109 ? 20.452 7.258 -9.733 1.00 52.06 109 TYR A CA 1
ATOM 866 C C . TYR A 1 109 ? 21.768 6.646 -9.226 1.00 52.06 109 TYR A C 1
ATOM 868 O O . TYR A 1 109 ? 21.875 5.430 -9.121 1.00 52.06 109 TYR A O 1
ATOM 876 N N . CYS A 1 110 ? 22.733 7.446 -8.766 1.00 45.88 110 CYS A N 1
ATOM 877 C CA . CYS A 1 110 ? 23.784 6.940 -7.870 1.00 45.88 110 CYS A CA 1
ATOM 878 C C . CYS A 1 110 ? 23.222 6.750 -6.448 1.00 45.88 110 CYS A C 1
ATOM 880 O O . CYS A 1 110 ? 23.547 7.517 -5.543 1.00 45.88 110 CYS A O 1
ATOM 882 N N . ILE A 1 111 ? 22.334 5.770 -6.232 1.00 49.25 111 ILE A N 1
ATOM 883 C CA . ILE A 1 111 ? 21.645 5.606 -4.942 1.00 49.25 111 ILE A CA 1
ATOM 884 C C . ILE A 1 111 ? 21.725 4.190 -4.365 1.00 49.25 111 ILE A C 1
ATOM 886 O O . ILE A 1 111 ? 20.736 3.612 -3.923 1.00 49.25 111 ILE A O 1
ATOM 890 N N . SER A 1 112 ? 22.946 3.670 -4.250 1.00 50.84 112 SER A N 1
ATOM 891 C CA . SER A 1 112 ? 23.264 2.488 -3.428 1.00 50.84 112 SER A CA 1
ATOM 892 C C . SER A 1 112 ? 22.735 2.601 -1.977 1.00 50.84 112 SER A C 1
ATOM 894 O O . SER A 1 112 ? 22.327 1.616 -1.365 1.00 50.84 112 SER A O 1
ATOM 896 N N . SER A 1 113 ? 22.628 3.818 -1.429 1.00 47.81 113 SER A N 1
ATOM 897 C CA . SER A 1 113 ? 22.165 4.067 -0.055 1.00 47.81 113 SER A CA 1
ATOM 898 C C . SER A 1 113 ? 20.646 3.966 0.151 1.00 47.81 113 SER A C 1
ATOM 900 O O . SER A 1 113 ? 20.212 3.713 1.275 1.00 47.81 113 SER A O 1
ATOM 902 N N . ARG A 1 114 ? 19.823 4.125 -0.897 1.00 53.03 114 ARG A N 1
ATOM 903 C CA . ARG A 1 114 ? 18.352 4.155 -0.770 1.00 53.03 114 ARG A CA 1
ATOM 904 C C . ARG A 1 114 ? 17.696 2.776 -0.834 1.00 53.03 114 ARG A C 1
ATOM 906 O O . ARG A 1 114 ? 16.655 2.591 -0.206 1.00 53.03 114 ARG A O 1
ATOM 913 N N . TYR A 1 115 ? 18.311 1.810 -1.520 1.00 51.72 115 TYR A N 1
ATOM 914 C CA . TYR A 1 115 ? 17.764 0.457 -1.707 1.00 51.72 115 TYR A CA 1
ATOM 915 C C . TYR A 1 115 ? 18.103 -0.525 -0.575 1.00 51.72 115 TYR A C 1
ATOM 917 O O . TYR A 1 115 ? 17.358 -1.483 -0.370 1.00 51.72 115 TYR A O 1
ATOM 925 N N . ASN A 1 116 ? 19.153 -0.263 0.218 1.00 49.78 116 ASN A N 1
ATOM 926 C CA . ASN A 1 116 ? 19.515 -1.090 1.383 1.00 49.78 116 ASN A CA 1
ATOM 927 C C . ASN A 1 116 ? 18.373 -1.233 2.404 1.00 49.78 116 ASN A C 1
ATOM 929 O O . ASN A 1 116 ? 18.277 -2.250 3.081 1.00 49.78 116 ASN A O 1
ATOM 933 N N . LYS A 1 117 ? 17.487 -0.234 2.492 1.00 46.91 117 LYS A N 1
ATOM 934 C CA . LYS A 1 117 ? 16.345 -0.224 3.419 1.00 46.91 117 LYS A CA 1
ATOM 935 C C . LYS A 1 117 ? 15.100 -0.949 2.880 1.00 46.91 117 LYS A C 1
ATOM 937 O O . LYS A 1 117 ? 14.211 -1.268 3.655 1.00 46.91 117 LYS A O 1
ATOM 942 N N . ILE A 1 118 ? 15.036 -1.202 1.568 1.00 50.97 118 ILE A N 1
ATOM 943 C CA . ILE A 1 118 ? 13.846 -1.705 0.846 1.00 50.97 118 ILE A CA 1
ATOM 944 C C . ILE A 1 118 ? 13.985 -3.205 0.508 1.00 50.97 118 ILE A C 1
ATOM 946 O O . ILE A 1 118 ? 12.996 -3.899 0.275 1.00 50.97 118 ILE A O 1
ATOM 950 N N . ALA A 1 119 ? 15.219 -3.721 0.485 1.00 47.97 119 ALA A N 1
ATOM 951 C CA . ALA A 1 119 ? 15.564 -5.000 -0.137 1.00 47.97 119 ALA A CA 1
ATOM 952 C C . ALA A 1 119 ? 14.932 -6.253 0.499 1.00 47.97 119 ALA A C 1
ATOM 954 O O . ALA A 1 119 ? 14.845 -7.269 -0.184 1.00 47.97 119 ALA A O 1
ATOM 955 N N . SER A 1 120 ? 14.494 -6.210 1.762 1.00 49.91 120 SER A N 1
ATOM 956 C CA . SER A 1 120 ? 14.039 -7.425 2.456 1.00 49.91 120 SER A CA 1
ATOM 957 C C . SER A 1 120 ? 12.527 -7.673 2.396 1.00 49.91 120 SER A C 1
ATOM 959 O O . SER A 1 120 ? 12.115 -8.812 2.585 1.00 49.91 120 SER A O 1
ATOM 961 N N . GLU A 1 121 ? 11.693 -6.653 2.142 1.00 50.22 121 GLU A N 1
ATOM 962 C CA . GLU A 1 121 ? 10.226 -6.785 2.290 1.00 50.22 121 GLU A CA 1
ATOM 963 C C . GLU A 1 121 ? 9.387 -6.048 1.219 1.00 50.22 121 GLU A C 1
ATOM 965 O O . GLU A 1 121 ? 8.185 -6.280 1.129 1.00 50.22 121 GLU A O 1
ATOM 970 N N . ALA A 1 122 ? 9.980 -5.193 0.369 1.00 52.06 122 ALA A N 1
ATOM 971 C CA . ALA A 1 122 ? 9.225 -4.182 -0.393 1.00 52.06 122 ALA A CA 1
ATOM 972 C C . ALA A 1 122 ? 9.343 -4.246 -1.935 1.00 52.06 122 ALA A C 1
ATOM 974 O O . ALA A 1 122 ? 8.906 -3.322 -2.627 1.00 52.06 122 ALA A O 1
ATOM 975 N N . GLY A 1 123 ? 9.866 -5.341 -2.503 1.00 53.47 123 GLY A N 1
ATOM 976 C CA . GLY A 1 123 ? 9.930 -5.525 -3.965 1.00 53.47 123 GLY A CA 1
ATOM 977 C C . GLY A 1 123 ? 8.551 -5.482 -4.645 1.00 53.47 123 GLY A C 1
ATOM 978 O O . GLY A 1 123 ? 8.383 -4.854 -5.689 1.00 53.47 123 GLY A O 1
ATOM 979 N N . THR A 1 124 ? 7.540 -6.068 -4.003 1.00 59.34 124 THR A N 1
ATOM 980 C CA . THR A 1 124 ? 6.150 -6.096 -4.487 1.00 59.34 124 THR A CA 1
ATOM 981 C C . THR A 1 124 ? 5.434 -4.754 -4.319 1.00 59.34 124 THR A C 1
ATOM 983 O O . THR A 1 124 ? 4.634 -4.372 -5.173 1.00 59.34 124 THR A O 1
ATOM 986 N N . GLY A 1 125 ? 5.754 -4.004 -3.260 1.00 65.00 125 GLY A N 1
ATOM 987 C CA . GLY A 1 125 ? 5.183 -2.681 -3.006 1.00 65.00 125 GLY A CA 1
ATOM 988 C C . GLY A 1 125 ? 5.635 -1.643 -4.037 1.00 65.00 125 GLY A C 1
ATOM 989 O O . GLY A 1 125 ? 4.799 -0.930 -4.594 1.00 65.00 125 GLY A O 1
ATOM 990 N N . LEU A 1 126 ? 6.941 -1.593 -4.345 1.00 67.06 126 LEU A N 1
ATOM 991 C CA . LEU A 1 126 ? 7.476 -0.650 -5.338 1.00 67.06 126 LEU A CA 1
ATOM 992 C C . LEU A 1 126 ? 6.839 -0.895 -6.706 1.00 67.06 126 LEU A C 1
ATOM 994 O O . LEU A 1 126 ? 6.469 0.042 -7.408 1.00 67.06 126 LEU A O 1
ATOM 998 N N . LEU A 1 127 ? 6.681 -2.171 -7.059 1.00 66.88 127 LEU A N 1
ATOM 999 C CA . LEU A 1 127 ? 6.029 -2.577 -8.290 1.00 66.88 127 LEU A CA 1
ATOM 1000 C C . LEU A 1 127 ? 4.575 -2.105 -8.351 1.00 66.88 127 LEU A C 1
ATOM 1002 O O . LEU A 1 127 ? 4.162 -1.548 -9.366 1.00 66.88 127 LEU A O 1
ATOM 1006 N N . SER A 1 128 ? 3.797 -2.329 -7.287 1.00 66.88 128 SER A N 1
ATOM 1007 C CA . SER A 1 128 ? 2.394 -1.906 -7.271 1.00 66.88 128 SER A CA 1
ATOM 1008 C C . SER A 1 128 ? 2.247 -0.397 -7.459 1.00 66.88 128 SER A C 1
ATOM 1010 O O . SER A 1 128 ? 1.365 0.037 -8.198 1.00 66.88 128 SER A O 1
ATOM 1012 N N . GLU A 1 129 ? 3.156 0.389 -6.881 1.00 72.19 129 GLU A N 1
ATOM 1013 C CA . GLU A 1 129 ? 3.122 1.845 -6.996 1.00 72.19 129 GLU A CA 1
ATOM 1014 C C . GLU A 1 129 ? 3.536 2.318 -8.398 1.00 72.19 129 GLU A C 1
ATOM 1016 O O . GLU A 1 129 ? 2.886 3.182 -8.985 1.00 72.19 129 GLU A O 1
ATOM 1021 N N . LEU A 1 130 ? 4.557 1.696 -8.999 1.00 72.25 130 LEU A N 1
ATOM 1022 C CA . LEU A 1 130 ? 4.957 1.986 -10.379 1.00 72.25 130 LEU A CA 1
ATOM 1023 C C . LEU A 1 130 ? 3.862 1.612 -11.389 1.00 72.25 130 LEU A C 1
ATOM 1025 O O . LEU A 1 130 ? 3.596 2.376 -12.314 1.00 72.25 130 LEU A O 1
ATOM 1029 N N . LEU A 1 131 ? 3.177 0.480 -11.199 1.00 69.81 131 LEU A N 1
ATOM 1030 C CA . LEU A 1 131 ? 2.062 0.058 -12.056 1.00 69.81 131 LEU A CA 1
ATOM 1031 C C . LEU A 1 131 ? 0.832 0.966 -11.938 1.00 69.81 131 LEU A C 1
ATOM 1033 O O . LEU A 1 131 ? 0.062 1.064 -12.897 1.00 69.81 131 LEU A O 1
ATOM 1037 N N . ASN A 1 132 ? 0.623 1.624 -10.795 1.00 70.06 132 ASN A N 1
ATOM 1038 C CA . ASN A 1 132 ? -0.445 2.616 -10.647 1.00 70.06 132 ASN A CA 1
ATOM 1039 C C . ASN A 1 132 ? -0.184 3.868 -11.493 1.00 70.06 132 ASN A C 1
ATOM 1041 O O . ASN A 1 132 ? -1.136 4.426 -12.031 1.00 70.06 132 ASN A O 1
ATOM 1045 N N . ASN A 1 133 ? 1.086 4.236 -11.683 1.00 69.50 133 ASN A N 1
ATOM 1046 C CA . ASN A 1 133 ? 1.503 5.410 -12.453 1.00 69.50 133 ASN A CA 1
ATOM 1047 C C . ASN A 1 133 ? 1.699 5.154 -13.964 1.00 69.50 133 ASN A C 1
ATOM 1049 O O . ASN A 1 133 ? 2.021 6.084 -14.695 1.00 69.50 133 ASN A O 1
ATOM 1053 N N . CYS A 1 134 ? 1.534 3.917 -14.448 1.00 69.56 134 CYS A N 1
ATOM 1054 C CA . CYS A 1 134 ? 1.725 3.572 -15.865 1.00 69.56 134 CYS A CA 1
ATOM 1055 C C . CYS A 1 134 ? 0.406 3.493 -16.646 1.00 69.56 134 CYS A C 1
ATOM 1057 O O . CYS A 1 134 ? -0.609 3.039 -16.116 1.00 69.56 134 CYS A O 1
ATOM 1059 N N . ASP A 1 135 ? 0.445 3.809 -17.942 1.00 72.62 135 ASP A N 1
ATOM 1060 C CA . ASP A 1 135 ? -0.678 3.591 -18.859 1.00 72.62 135 ASP A CA 1
ATOM 1061 C C . ASP A 1 135 ? -0.971 2.107 -19.109 1.00 72.62 135 ASP A C 1
ATOM 1063 O O . ASP A 1 135 ? -0.092 1.247 -19.020 1.00 72.62 135 ASP A O 1
ATOM 1067 N N . GLY A 1 136 ? -2.223 1.786 -19.459 1.00 69.62 136 GLY A N 1
ATOM 1068 C CA . GLY A 1 136 ? -2.704 0.404 -19.614 1.00 69.62 136 GLY A CA 1
ATOM 1069 C C . GLY A 1 136 ? -1.892 -0.453 -20.596 1.00 69.62 136 GLY A C 1
ATOM 1070 O O . GLY A 1 136 ? -1.721 -1.648 -20.358 1.00 69.62 136 GLY A O 1
ATOM 1071 N N . HIS A 1 137 ? -1.339 0.158 -21.648 1.00 71.81 137 HIS A N 1
ATOM 1072 C CA . HIS A 1 137 ? -0.458 -0.514 -22.609 1.00 71.81 137 HIS A CA 1
ATOM 1073 C C . HIS A 1 137 ? 0.907 -0.868 -21.993 1.00 71.81 137 HIS A C 1
ATOM 1075 O O . HIS A 1 137 ? 1.440 -1.953 -22.216 1.00 71.81 137 HIS A O 1
ATOM 1081 N N . LEU A 1 138 ? 1.436 0.013 -21.141 1.00 76.56 138 LEU A N 1
ATOM 1082 C CA . LEU A 1 138 ? 2.726 -0.149 -20.480 1.00 76.56 138 LEU A CA 1
ATOM 1083 C C . LEU A 1 138 ? 2.653 -1.115 -19.284 1.00 76.56 138 LEU A C 1
ATOM 1085 O O . LEU A 1 138 ? 3.613 -1.834 -19.003 1.00 76.56 138 LEU A O 1
ATOM 1089 N N . LYS A 1 139 ? 1.494 -1.214 -18.614 1.00 77.94 139 LYS A N 1
ATOM 1090 C CA . LYS A 1 139 ? 1.292 -2.126 -17.470 1.00 77.94 139 LYS A CA 1
ATOM 1091 C C . LYS A 1 139 ? 1.611 -3.580 -17.805 1.00 77.94 139 LYS A C 1
ATOM 1093 O O . LYS A 1 139 ? 2.124 -4.286 -16.943 1.00 77.94 139 LYS A O 1
ATOM 1098 N N . GLY A 1 140 ? 1.327 -4.036 -19.026 1.00 79.88 140 GLY A N 1
ATOM 1099 C CA . GLY A 1 140 ? 1.611 -5.412 -19.444 1.00 79.88 140 GLY A CA 1
ATOM 1100 C C . GLY A 1 140 ? 3.109 -5.723 -19.481 1.00 79.88 140 GLY A C 1
ATOM 1101 O O . GLY A 1 140 ? 3.546 -6.719 -18.903 1.00 79.88 140 GLY A O 1
ATOM 1102 N N . GLU A 1 141 ? 3.896 -4.849 -20.110 1.00 80.50 141 GLU A N 1
ATOM 1103 C CA . GLU A 1 141 ? 5.352 -4.998 -20.219 1.00 80.50 141 GLU A CA 1
ATOM 1104 C C . GLU A 1 141 ? 6.037 -4.826 -18.856 1.00 80.50 141 GLU A C 1
ATOM 1106 O O . GLU A 1 141 ? 6.839 -5.669 -18.449 1.00 80.50 141 GLU A O 1
ATOM 1111 N N . VAL A 1 142 ? 5.647 -3.802 -18.090 1.00 83.00 142 VAL A N 1
ATOM 1112 C CA . VAL A 1 142 ? 6.199 -3.536 -16.751 1.00 83.00 142 VAL A CA 1
ATOM 1113 C C . VAL A 1 142 ? 5.909 -4.688 -15.787 1.00 83.00 142 VAL A C 1
ATOM 1115 O O . VAL A 1 142 ? 6.783 -5.065 -15.007 1.00 83.00 142 VAL A O 1
ATOM 1118 N N . SER A 1 143 ? 4.723 -5.299 -15.867 1.00 81.62 143 SER A N 1
ATOM 1119 C CA . SER A 1 143 ? 4.365 -6.453 -15.029 1.00 81.62 143 SER A CA 1
ATOM 1120 C C . SER A 1 143 ? 5.244 -7.671 -15.326 1.00 81.62 143 SER A C 1
ATOM 1122 O O . SER A 1 143 ? 5.704 -8.341 -14.403 1.00 81.62 143 SER A O 1
ATOM 1124 N N . GLN A 1 144 ? 5.522 -7.945 -16.606 1.00 82.38 144 GLN A N 1
ATOM 1125 C CA . GLN A 1 144 ? 6.422 -9.034 -17.005 1.00 82.38 144 GLN A CA 1
ATOM 1126 C C . GLN A 1 144 ? 7.856 -8.771 -16.543 1.00 82.38 144 GLN A C 1
ATOM 1128 O O . GLN A 1 144 ? 8.504 -9.662 -15.992 1.00 82.38 144 GLN A O 1
ATOM 1133 N N . MET A 1 145 ? 8.339 -7.539 -16.726 1.00 81.31 145 MET A N 1
ATOM 1134 C CA . MET A 1 145 ? 9.654 -7.127 -16.243 1.00 81.31 145 MET A CA 1
ATOM 1135 C C . MET A 1 145 ? 9.770 -7.334 -14.737 1.00 81.31 145 MET A C 1
ATOM 1137 O O . MET A 1 145 ? 10.750 -7.899 -14.260 1.00 81.31 145 MET A O 1
ATOM 1141 N N . ALA A 1 146 ? 8.760 -6.928 -13.982 1.00 80.62 146 ALA A N 1
ATOM 1142 C CA . ALA A 1 146 ? 8.804 -7.030 -12.540 1.00 80.62 146 ALA A CA 1
ATOM 1143 C C . ALA A 1 146 ? 8.814 -8.474 -12.042 1.00 80.62 146 ALA A C 1
ATOM 1145 O O . ALA A 1 146 ? 9.651 -8.806 -11.209 1.00 80.62 146 ALA A O 1
ATOM 1146 N N . ALA A 1 147 ? 7.982 -9.347 -12.617 1.00 81.56 147 ALA A N 1
ATOM 1147 C CA . ALA A 1 147 ? 8.006 -10.775 -12.303 1.00 81.56 147 ALA A CA 1
ATOM 1148 C C . ALA A 1 147 ? 9.383 -11.401 -12.596 1.00 81.56 147 ALA A C 1
ATOM 1150 O O . ALA A 1 147 ? 9.902 -12.191 -11.806 1.00 81.56 147 ALA A O 1
ATOM 1151 N N . TYR A 1 148 ? 10.016 -11.007 -13.707 1.00 82.94 148 TYR A N 1
ATOM 1152 C CA . TYR A 1 148 ? 11.355 -11.472 -14.069 1.00 82.94 148 TYR A CA 1
ATOM 1153 C C . TYR A 1 148 ? 12.431 -11.024 -13.066 1.00 82.94 148 TYR A C 1
ATOM 1155 O O . TYR A 1 148 ? 13.259 -11.832 -12.636 1.00 82.94 148 TYR A O 1
ATOM 1163 N N . TYR A 1 149 ? 12.432 -9.748 -12.671 1.00 77.81 149 TYR A N 1
ATOM 1164 C CA . TYR A 1 149 ? 13.418 -9.227 -11.722 1.00 77.81 149 TYR A CA 1
ATOM 1165 C C . TYR A 1 149 ? 13.153 -9.676 -10.277 1.00 77.81 149 TYR A C 1
ATOM 1167 O O . TYR A 1 149 ? 14.118 -9.901 -9.549 1.00 77.81 149 TYR A O 1
ATOM 1175 N N . GLU A 1 150 ? 11.895 -9.891 -9.879 1.00 77.31 150 GLU A N 1
ATOM 1176 C CA . GLU A 1 150 ? 11.523 -10.482 -8.586 1.00 77.31 150 GLU A CA 1
ATOM 1177 C C . GLU A 1 150 ? 12.032 -11.924 -8.466 1.00 77.31 150 GLU A C 1
ATOM 1179 O O . GLU A 1 150 ? 12.689 -12.271 -7.485 1.00 77.31 150 GLU A O 1
ATOM 1184 N N . HIS A 1 151 ? 11.823 -12.748 -9.497 1.00 81.19 151 HIS A N 1
ATOM 1185 C CA . HIS A 1 151 ? 12.349 -14.113 -9.518 1.00 81.19 151 HIS A CA 1
ATOM 1186 C C . HIS A 1 151 ? 13.881 -14.136 -9.401 1.00 81.19 151 HIS A C 1
ATOM 1188 O O . HIS A 1 151 ? 14.450 -14.907 -8.628 1.00 81.19 151 HIS A O 1
ATOM 1194 N N . ARG A 1 152 ? 14.570 -13.235 -10.112 1.00 77.06 152 ARG A N 1
ATOM 1195 C CA . ARG A 1 152 ? 16.030 -13.099 -10.011 1.00 77.06 152 ARG A CA 1
ATOM 1196 C C . ARG A 1 152 ? 16.501 -12.626 -8.639 1.00 77.06 152 ARG A C 1
ATOM 1198 O O . ARG A 1 152 ? 17.571 -13.043 -8.205 1.00 77.06 152 ARG A O 1
ATOM 1205 N N . LEU A 1 153 ? 15.721 -11.779 -7.971 1.00 74.00 153 LEU A N 1
ATOM 1206 C CA . LEU A 1 153 ? 16.015 -11.303 -6.623 1.00 74.00 153 LEU A CA 1
ATOM 1207 C C . LEU A 1 153 ? 16.010 -12.455 -5.609 1.00 74.00 153 LEU A C 1
ATOM 1209 O O . LEU A 1 153 ? 16.850 -12.462 -4.718 1.00 74.00 153 LEU A O 1
ATOM 1213 N N . GLN A 1 154 ? 15.133 -13.448 -5.788 1.00 73.19 154 GLN A N 1
ATOM 1214 C CA . GLN A 1 154 ? 15.066 -14.643 -4.936 1.00 73.19 154 GLN A CA 1
ATOM 1215 C C . GLN A 1 154 ? 16.200 -15.651 -5.193 1.00 73.19 154 GLN A C 1
ATOM 1217 O O . GLN A 1 154 ? 16.569 -16.400 -4.293 1.00 73.19 154 GLN A O 1
ATOM 1222 N N . LEU A 1 155 ? 16.755 -15.682 -6.409 1.00 77.06 155 LEU A N 1
ATOM 1223 C CA . LEU A 1 155 ? 17.839 -16.599 -6.790 1.00 77.06 155 LEU A CA 1
ATOM 1224 C C . LEU A 1 155 ? 19.247 -16.042 -6.512 1.00 77.06 155 LEU A C 1
ATOM 1226 O O . LEU A 1 155 ? 20.212 -16.804 -6.459 1.00 77.06 155 LEU A O 1
ATOM 1230 N N . GLY A 1 156 ? 19.391 -14.718 -6.403 1.00 68.19 156 GLY A N 1
ATOM 1231 C CA . GLY A 1 156 ? 20.681 -14.032 -6.328 1.00 68.19 156 GLY A CA 1
ATOM 1232 C C . GLY A 1 156 ? 21.092 -13.615 -4.914 1.00 68.19 156 GLY A C 1
ATOM 1233 O O . GLY A 1 156 ? 20.267 -13.299 -4.067 1.00 68.19 156 GLY A O 1
ATOM 1234 N N . SER A 1 157 ? 22.402 -13.513 -4.670 1.00 57.56 157 SER A N 1
ATOM 1235 C CA . SER A 1 157 ? 22.961 -13.071 -3.380 1.00 57.56 157 SER A CA 1
ATOM 1236 C C . SER A 1 157 ? 22.990 -11.548 -3.188 1.00 57.56 157 SER A C 1
ATOM 1238 O O . SER A 1 157 ? 23.427 -11.069 -2.143 1.00 57.56 157 SER A O 1
ATOM 1240 N N . LYS A 1 158 ? 22.549 -10.758 -4.181 1.00 73.19 158 LYS A N 1
ATOM 1241 C CA . LYS A 1 158 ? 22.646 -9.290 -4.150 1.00 73.19 158 LYS A CA 1
ATOM 1242 C C . LYS A 1 158 ? 21.404 -8.602 -4.740 1.00 73.19 158 LYS A C 1
ATOM 1244 O O . LYS A 1 158 ? 21.434 -8.081 -5.855 1.00 73.19 158 LYS A O 1
ATOM 1249 N N . ALA A 1 159 ? 20.326 -8.567 -3.954 1.00 67.62 159 ALA A N 1
ATOM 1250 C CA . ALA A 1 159 ? 19.025 -7.978 -4.304 1.00 67.62 159 ALA A CA 1
ATOM 1251 C C . ALA A 1 159 ? 19.102 -6.559 -4.905 1.00 67.62 159 ALA A C 1
ATOM 1253 O O . ALA A 1 159 ? 18.345 -6.224 -5.816 1.00 67.62 159 ALA A O 1
ATOM 1254 N N . ILE A 1 160 ? 20.062 -5.750 -4.448 1.00 71.31 160 ILE A N 1
ATOM 1255 C CA . ILE A 1 160 ? 20.257 -4.356 -4.873 1.00 71.31 160 ILE A CA 1
ATOM 1256 C C . ILE A 1 160 ? 20.503 -4.248 -6.384 1.00 71.31 160 ILE A C 1
ATOM 1258 O O . ILE A 1 160 ? 19.863 -3.432 -7.036 1.00 71.31 160 ILE A O 1
ATOM 1262 N N . TYR A 1 161 ? 21.349 -5.105 -6.969 1.00 75.00 161 TYR A N 1
ATOM 1263 C CA . TYR A 1 161 ? 21.648 -5.033 -8.407 1.00 75.00 161 TYR A CA 1
ATOM 1264 C C . TYR A 1 161 ? 20.450 -5.413 -9.273 1.00 75.00 161 TYR A C 1
ATOM 1266 O O . TYR A 1 161 ? 20.285 -4.893 -10.374 1.00 75.00 161 TYR A O 1
ATOM 1274 N N . HIS A 1 162 ? 19.611 -6.334 -8.798 1.00 76.75 162 HIS A N 1
ATOM 1275 C CA . HIS A 1 162 ? 18.404 -6.725 -9.518 1.00 76.75 162 HIS A CA 1
ATOM 1276 C C . HIS A 1 162 ? 17.354 -5.612 -9.477 1.00 76.75 162 HIS A C 1
ATOM 1278 O O . HIS A 1 162 ? 16.740 -5.335 -10.505 1.00 76.75 162 HIS A O 1
ATOM 1284 N N . LEU A 1 163 ? 17.205 -4.934 -8.333 1.00 74.38 163 LEU A N 1
ATOM 1285 C CA . LEU A 1 163 ? 16.334 -3.764 -8.206 1.00 74.38 163 LEU A CA 1
ATOM 1286 C C . LEU A 1 163 ? 16.822 -2.593 -9.064 1.00 74.38 163 LEU A C 1
ATOM 1288 O O . LEU A 1 163 ? 16.031 -1.998 -9.789 1.00 74.38 163 LEU A O 1
ATOM 1292 N N . GLU A 1 164 ? 18.118 -2.292 -9.038 1.00 77.06 164 GLU A N 1
ATOM 1293 C CA . GLU A 1 164 ? 18.705 -1.225 -9.852 1.00 77.06 164 GLU A CA 1
ATOM 1294 C C . GLU A 1 164 ? 18.539 -1.508 -11.351 1.00 77.06 164 GLU A C 1
ATOM 1296 O O . GLU A 1 164 ? 18.093 -0.646 -12.109 1.00 77.06 164 GLU A O 1
ATOM 1301 N N . ALA A 1 165 ? 18.797 -2.747 -11.778 1.00 80.00 165 ALA A N 1
ATOM 1302 C CA . ALA A 1 165 ? 18.599 -3.156 -13.162 1.00 80.00 165 ALA A CA 1
ATOM 1303 C C . ALA A 1 165 ? 17.122 -3.107 -13.592 1.00 80.00 165 ALA A C 1
ATOM 1305 O O . ALA A 1 165 ? 16.840 -2.738 -14.733 1.00 80.00 165 ALA A O 1
ATOM 1306 N N . PHE A 1 166 ? 16.182 -3.443 -12.700 1.00 80.75 166 PHE A N 1
ATOM 1307 C CA . PHE A 1 166 ? 14.748 -3.294 -12.958 1.00 80.75 166 PHE A CA 1
ATOM 1308 C C . PHE A 1 166 ? 14.371 -1.829 -13.180 1.00 80.75 166 PHE A C 1
ATOM 1310 O O . PHE A 1 166 ? 13.741 -1.505 -14.184 1.00 80.75 166 PHE A O 1
ATOM 1317 N N . VAL A 1 167 ? 14.797 -0.940 -12.281 1.00 79.06 167 VAL A N 1
ATOM 1318 C CA . VAL A 1 167 ? 14.495 0.495 -12.353 1.00 79.06 167 VAL A CA 1
ATOM 1319 C C . VAL A 1 167 ? 15.114 1.129 -13.603 1.00 79.06 167 VAL A C 1
ATOM 1321 O O . VAL A 1 167 ? 14.431 1.857 -14.320 1.00 79.06 167 VAL A O 1
ATOM 1324 N N . ALA A 1 168 ? 16.367 0.801 -13.928 1.00 80.69 168 ALA A N 1
ATOM 1325 C CA . ALA A 1 168 ? 17.025 1.281 -15.142 1.00 80.69 168 ALA A CA 1
ATOM 1326 C C . ALA A 1 168 ? 16.292 0.818 -16.411 1.00 80.69 168 ALA A C 1
ATOM 1328 O O . ALA A 1 168 ? 16.063 1.604 -17.333 1.00 80.69 168 ALA A O 1
ATOM 1329 N N . LYS A 1 169 ? 15.870 -0.454 -16.448 1.00 82.50 169 LYS A N 1
ATOM 1330 C CA . LYS A 1 169 ? 15.083 -0.987 -17.563 1.00 82.50 169 LYS A CA 1
ATOM 1331 C C . LYS A 1 169 ? 13.718 -0.301 -17.652 1.00 82.50 169 LYS A C 1
ATOM 1333 O O . LYS A 1 169 ? 13.309 0.047 -18.755 1.00 82.50 169 LYS A O 1
ATOM 1338 N N . PHE A 1 170 ? 13.048 -0.068 -16.522 1.00 83.25 170 PHE A N 1
ATOM 1339 C CA . PHE A 1 170 ? 11.772 0.647 -16.467 1.00 83.25 170 PHE A CA 1
ATOM 1340 C C . PHE A 1 170 ? 11.901 2.059 -17.042 1.00 83.25 170 PHE A C 1
ATOM 1342 O O . PHE A 1 170 ? 11.116 2.427 -17.906 1.00 83.25 170 PHE A O 1
ATOM 1349 N N . MET A 1 171 ? 12.920 2.824 -16.640 1.00 80.25 171 MET A N 1
ATOM 1350 C CA . MET A 1 171 ? 13.135 4.179 -17.160 1.00 80.25 171 MET A CA 1
ATOM 1351 C C . MET A 1 171 ? 13.374 4.208 -18.661 1.00 80.25 171 MET A C 1
ATOM 1353 O O . MET A 1 171 ? 12.859 5.093 -19.334 1.00 80.25 171 MET A O 1
ATOM 1357 N N . ALA A 1 172 ? 14.142 3.253 -19.188 1.00 82.38 172 ALA A N 1
ATOM 1358 C CA . ALA A 1 172 ? 14.400 3.174 -20.620 1.00 82.38 172 ALA A CA 1
ATOM 1359 C C . ALA A 1 172 ? 13.110 2.915 -21.415 1.00 82.38 172 ALA A C 1
ATOM 1361 O O . ALA A 1 172 ? 12.875 3.563 -22.432 1.00 82.38 172 ALA A O 1
ATOM 1362 N N . VAL A 1 173 ? 12.261 2.000 -20.932 1.00 82.81 173 VAL A N 1
ATOM 1363 C CA . VAL A 1 173 ? 10.969 1.690 -21.565 1.00 82.81 173 VAL A CA 1
ATOM 1364 C C . VAL A 1 173 ? 9.992 2.861 -21.415 1.00 82.81 173 VAL A C 1
ATOM 1366 O O . VAL A 1 173 ? 9.382 3.273 -22.396 1.00 82.81 173 VAL A O 1
ATOM 1369 N N . TYR A 1 174 ? 9.888 3.445 -20.218 1.00 81.12 174 TYR A N 1
ATOM 1370 C CA . TYR A 1 174 ? 9.000 4.576 -19.942 1.00 81.12 174 TYR A CA 1
ATOM 1371 C C . TYR A 1 174 ? 9.376 5.815 -20.765 1.00 81.12 174 TYR A C 1
ATOM 1373 O O . TYR A 1 174 ? 8.507 6.470 -21.331 1.00 81.12 174 TYR A O 1
ATOM 1381 N N . LYS A 1 175 ? 10.676 6.120 -20.879 1.00 81.19 175 LYS A N 1
ATOM 1382 C CA . LYS A 1 175 ? 11.171 7.237 -21.691 1.00 81.19 175 LYS A CA 1
ATOM 1383 C C . LYS A 1 175 ? 10.819 7.058 -23.166 1.00 81.19 175 LYS A C 1
ATOM 1385 O O . LYS A 1 175 ? 10.270 7.976 -23.761 1.00 81.19 175 LYS A O 1
ATOM 1390 N N . ARG A 1 176 ? 11.073 5.869 -23.721 1.00 82.12 176 ARG A N 1
ATOM 1391 C CA . ARG A 1 176 ? 10.716 5.551 -25.107 1.00 82.12 176 ARG A CA 1
ATOM 1392 C C . ARG A 1 176 ? 9.210 5.672 -25.346 1.00 82.12 176 ARG A C 1
ATOM 1394 O O . ARG A 1 176 ? 8.802 6.252 -26.337 1.00 82.12 176 ARG A O 1
ATOM 1401 N N . PHE A 1 177 ? 8.388 5.179 -24.419 1.00 81.62 177 PHE A N 1
ATOM 1402 C CA . PHE A 1 177 ? 6.932 5.302 -24.514 1.00 81.62 177 PHE A CA 1
ATOM 1403 C C . PHE A 1 177 ? 6.463 6.767 -24.544 1.00 81.62 177 PHE A C 1
ATOM 1405 O O . PHE A 1 177 ? 5.589 7.118 -25.331 1.00 81.62 177 PHE A O 1
ATOM 1412 N N . MET A 1 178 ? 7.059 7.629 -23.713 1.00 78.19 178 MET A N 1
ATOM 1413 C CA . MET A 1 178 ? 6.764 9.065 -23.714 1.00 78.19 178 MET A CA 1
ATOM 1414 C C . MET A 1 178 ? 7.187 9.747 -25.024 1.00 78.19 178 MET A C 1
ATOM 1416 O O . MET A 1 178 ? 6.440 10.576 -25.534 1.00 78.19 178 MET A O 1
ATOM 1420 N N . GLU A 1 179 ? 8.361 9.403 -25.564 1.00 81.31 179 GLU A N 1
ATOM 1421 C CA . GLU A 1 179 ? 8.871 9.928 -26.842 1.00 81.31 179 GLU A CA 1
ATOM 1422 C C . GLU A 1 179 ? 7.981 9.496 -28.021 1.00 81.31 179 GLU A C 1
ATOM 1424 O O . GLU A 1 179 ? 7.506 10.354 -28.763 1.00 81.31 179 GLU A O 1
ATOM 1429 N N . ASP A 1 180 ? 7.654 8.202 -28.120 1.00 78.44 180 ASP A N 1
ATOM 1430 C CA . ASP A 1 180 ? 6.780 7.645 -29.164 1.00 78.44 180 ASP A CA 1
ATOM 1431 C C . ASP A 1 180 ? 5.362 8.272 -29.112 1.00 78.44 180 ASP A C 1
ATOM 1433 O O . ASP A 1 180 ? 4.734 8.520 -30.144 1.00 78.44 180 ASP A O 1
ATOM 1437 N N . GLY A 1 181 ? 4.845 8.565 -27.911 1.00 71.94 181 GLY A N 1
ATOM 1438 C CA . GLY A 1 181 ? 3.548 9.228 -27.722 1.00 71.94 181 GLY A CA 1
ATOM 1439 C C . GLY A 1 181 ? 3.544 10.720 -28.081 1.00 71.94 181 GLY A C 1
ATOM 1440 O O . GLY A 1 181 ? 2.555 11.219 -28.620 1.00 71.94 181 GLY A O 1
ATOM 1441 N N . LEU A 1 182 ? 4.643 11.432 -27.808 1.00 67.00 182 LEU A N 1
ATOM 1442 C CA . LEU A 1 182 ? 4.836 12.831 -28.207 1.00 67.00 182 LEU A CA 1
ATOM 1443 C C . LEU A 1 182 ? 4.921 12.970 -29.729 1.00 67.00 182 LEU A C 1
ATOM 1445 O O . LEU A 1 182 ? 4.273 13.852 -30.290 1.00 67.00 182 LEU A O 1
ATOM 1449 N N . GLU A 1 183 ? 5.661 12.082 -30.398 1.00 67.50 183 GLU A N 1
ATOM 1450 C CA . GLU A 1 183 ? 5.727 12.054 -31.862 1.00 67.50 183 GLU A CA 1
ATOM 1451 C C . GLU A 1 183 ? 4.345 11.796 -32.479 1.00 67.50 183 GLU A C 1
ATOM 1453 O O . GLU A 1 183 ? 3.950 12.501 -33.401 1.00 67.50 183 GLU A O 1
ATOM 1458 N N . ALA A 1 184 ? 3.559 10.868 -31.924 1.00 61.53 184 ALA A N 1
ATOM 1459 C CA . ALA A 1 184 ? 2.215 10.556 -32.417 1.00 61.53 184 ALA A CA 1
ATOM 1460 C C . ALA A 1 184 ? 1.179 11.688 -32.239 1.00 61.53 184 ALA A C 1
ATOM 1462 O O . ALA A 1 184 ? 0.183 11.699 -32.954 1.00 61.53 184 ALA A O 1
ATOM 1463 N N . MET A 1 185 ? 1.378 12.629 -31.304 1.00 58.41 185 MET A N 1
ATOM 1464 C CA . MET A 1 185 ? 0.519 13.820 -31.154 1.00 58.41 185 MET A CA 1
ATOM 1465 C C . MET A 1 185 ? 0.944 14.997 -32.040 1.00 58.41 185 MET A C 1
ATOM 1467 O O . MET A 1 185 ? 0.198 15.968 -32.165 1.00 58.41 185 MET A O 1
ATOM 1471 N N . MET A 1 186 ? 2.149 14.949 -32.609 1.00 57.31 186 MET A N 1
ATOM 1472 C CA . MET A 1 186 ? 2.690 16.003 -33.467 1.00 57.31 186 MET A CA 1
ATOM 1473 C C . MET A 1 186 ? 2.349 15.824 -34.957 1.00 57.31 186 MET A C 1
ATOM 1475 O O . MET A 1 186 ? 2.716 16.692 -35.753 1.00 57.31 186 MET A O 1
ATOM 1479 N N . PHE A 1 187 ? 1.641 14.750 -35.326 1.00 45.75 187 PHE A N 1
ATOM 1480 C CA . PHE A 1 187 ? 1.200 14.449 -36.693 1.00 45.75 187 PHE A CA 1
ATOM 1481 C C . PHE A 1 187 ? -0.317 14.279 -36.795 1.00 45.75 187 PHE A C 1
ATOM 1483 O O . PHE A 1 187 ? -0.906 13.614 -35.916 1.00 45.75 187 PHE A O 1
#

pLDDT: mean 74.42, std 12.73, range [45.75, 92.0]

Sequence (187 aa):
MSLWLDKYRPSSLNKLDYHKEQASQLKNLICTVLINVCKKEGLSLPAELAKKIAEKSGRNLRKALLMCEACRVQQLPFSADQDIPETDWEVYLRETANAIVSQQSPQRYCISSRYNKIASEAGTGLLSELLNNCDGHLKGEVSQMAAYYEHRLQLGSKAIYHLEAFVAKFMAVYKRFMEDGLEAMMF